Protein AF-A0A510JZE2-F1 (afdb_monomer_lite)

Structure (mmCIF, N/CA/C/O backbone):
data_AF-A0A510JZE2-F1
#
_entry.id   AF-A0A510JZE2-F1
#
loop_
_atom_site.group_PDB
_atom_site.id
_atom_site.type_symbol
_atom_site.label_atom_id
_atom_site.label_alt_id
_atom_site.label_comp_id
_atom_site.label_asym_id
_atom_site.label_entity_id
_atom_site.label_seq_id
_atom_site.pdbx_PDB_ins_code
_atom_site.Cartn_x
_atom_site.Cartn_y
_atom_site.Cartn_z
_atom_site.occupancy
_atom_site.B_iso_or_equiv
_atom_site.auth_seq_id
_atom_site.auth_comp_id
_atom_site.auth_asym_id
_atom_site.auth_atom_id
_atom_site.pdbx_PDB_model_num
ATOM 1 N N . MET A 1 1 ? 3.646 -2.421 21.605 1.00 71.62 1 MET A N 1
ATOM 2 C CA . MET A 1 1 ? 4.832 -3.162 22.121 1.00 71.62 1 MET A CA 1
ATOM 3 C C . MET A 1 1 ? 5.214 -4.159 21.046 1.00 71.62 1 MET A C 1
ATOM 5 O O . MET A 1 1 ? 4.353 -4.939 20.668 1.00 71.62 1 MET A O 1
ATOM 9 N N . LEU A 1 2 ? 6.447 -4.088 20.538 1.00 79.06 2 LEU A N 1
ATOM 10 C CA . LEU A 1 2 ? 6.936 -4.977 19.480 1.00 79.06 2 LEU A CA 1
ATOM 11 C C . LEU A 1 2 ? 7.503 -6.261 20.085 1.00 79.06 2 LEU A C 1
ATOM 13 O O . LEU A 1 2 ? 8.316 -6.185 21.012 1.00 79.06 2 LEU A O 1
ATOM 17 N N . GLU A 1 3 ? 7.129 -7.405 19.528 1.00 77.94 3 GLU A N 1
ATOM 18 C CA . GLU A 1 3 ? 7.710 -8.705 19.854 1.00 77.94 3 GLU A CA 1
ATOM 19 C C . GLU A 1 3 ? 8.366 -9.310 18.609 1.00 77.94 3 GLU A C 1
ATOM 21 O O . GLU A 1 3 ? 7.860 -9.196 17.496 1.00 77.94 3 GLU A O 1
ATOM 26 N N . LEU A 1 4 ? 9.546 -9.907 18.788 1.00 74.44 4 LEU A N 1
ATOM 27 C CA . LEU A 1 4 ? 10.232 -10.643 17.729 1.00 74.44 4 LEU A CA 1
ATOM 28 C C . LEU A 1 4 ? 9.858 -12.112 17.852 1.00 74.44 4 LEU A C 1
ATOM 30 O O . LEU A 1 4 ? 10.147 -12.736 18.875 1.00 74.44 4 LEU A O 1
ATOM 34 N N . MET A 1 5 ? 9.267 -12.649 16.794 1.00 73.94 5 MET A N 1
ATOM 35 C CA . MET A 1 5 ? 8.875 -14.046 16.705 1.00 73.94 5 MET A CA 1
ATOM 36 C C . MET A 1 5 ? 9.789 -14.778 15.721 1.00 73.94 5 MET A C 1
ATOM 38 O O . MET A 1 5 ? 10.156 -14.247 14.671 1.00 73.94 5 MET A O 1
ATOM 42 N N . GLU A 1 6 ? 10.172 -16.008 16.067 1.00 70.44 6 GLU A N 1
ATOM 43 C CA . GLU A 1 6 ? 10.987 -16.874 15.211 1.00 70.44 6 GLU A CA 1
ATOM 44 C C . GLU A 1 6 ? 10.348 -18.265 15.118 1.00 70.44 6 GLU A C 1
ATOM 46 O O . GLU A 1 6 ? 10.181 -18.952 16.130 1.00 70.44 6 GLU A O 1
ATOM 51 N N . TYR A 1 7 ? 10.029 -18.717 13.903 1.00 63.47 7 TYR A N 1
ATOM 52 C CA . TYR A 1 7 ? 9.539 -20.074 13.659 1.00 63.47 7 TYR A CA 1
ATOM 53 C C . TYR A 1 7 ? 10.202 -20.672 12.422 1.00 63.47 7 TYR A C 1
ATOM 55 O O . TYR A 1 7 ? 10.112 -20.123 11.335 1.00 63.47 7 TYR A O 1
ATOM 63 N N . LYS A 1 8 ? 10.863 -21.828 12.582 1.00 54.94 8 LYS A N 1
ATOM 64 C CA . LYS A 1 8 ? 11.466 -22.607 11.478 1.00 54.94 8 LYS A CA 1
ATOM 65 C C . LYS A 1 8 ? 12.244 -21.759 10.448 1.00 54.94 8 LYS A C 1
ATOM 67 O O . LYS A 1 8 ? 12.105 -21.983 9.255 1.00 54.94 8 LYS A O 1
ATOM 72 N N . GLU A 1 9 ? 13.096 -20.853 10.935 1.00 61.78 9 GLU A N 1
ATOM 73 C CA . GLU A 1 9 ? 13.957 -19.942 10.147 1.00 61.78 9 GLU A CA 1
ATOM 74 C C . GLU A 1 9 ? 13.274 -18.681 9.581 1.00 61.78 9 GLU A C 1
ATOM 76 O O . GLU A 1 9 ? 13.973 -17.798 9.082 1.00 61.78 9 GLU A O 1
ATOM 81 N N . GLU A 1 10 ? 11.959 -18.527 9.740 1.00 61.25 10 GLU A N 1
ATOM 82 C CA . GLU A 1 10 ? 11.227 -17.298 9.420 1.00 61.25 10 GLU A CA 1
ATOM 83 C C . GLU A 1 10 ? 11.196 -16.370 10.643 1.00 61.25 10 GLU A C 1
ATOM 85 O O . GLU A 1 10 ? 10.990 -16.816 11.779 1.00 61.25 10 GLU A O 1
ATOM 90 N N . LYS A 1 11 ? 11.463 -15.079 10.411 1.00 70.25 11 LYS A N 1
ATOM 91 C CA . LYS A 1 11 ? 11.443 -14.032 11.437 1.00 70.25 11 LYS A CA 1
ATOM 92 C C . LYS A 1 11 ? 10.412 -12.987 11.062 1.00 70.25 11 LYS A C 1
ATOM 94 O O . LYS A 1 11 ? 10.552 -12.363 10.011 1.00 70.25 11 LYS A O 1
ATOM 99 N N . TRP A 1 12 ? 9.464 -12.742 11.954 1.00 77.50 12 TRP A N 1
ATOM 100 C CA . TRP A 1 12 ? 8.521 -11.640 11.819 1.00 77.50 12 TRP A CA 1
ATOM 101 C C . TRP A 1 12 ? 8.481 -10.802 13.090 1.00 77.50 12 TRP A C 1
ATOM 103 O O . TRP A 1 12 ? 8.814 -11.253 14.192 1.00 77.50 12 TRP A O 1
ATOM 113 N N . ILE A 1 13 ? 8.109 -9.542 12.910 1.00 81.62 13 ILE A N 1
ATOM 114 C CA . ILE A 1 13 ? 7.852 -8.610 13.998 1.00 81.62 13 ILE A CA 1
ATOM 115 C C . ILE A 1 13 ? 6.346 -8.602 14.231 1.00 81.62 13 ILE A C 1
ATOM 117 O O . ILE A 1 13 ? 5.577 -8.344 13.312 1.00 81.62 13 ILE A O 1
ATOM 121 N N . GLU A 1 14 ? 5.916 -8.877 15.453 1.00 79.69 14 GLU A N 1
ATOM 122 C CA . GLU A 1 14 ? 4.508 -8.827 15.831 1.00 79.69 14 GLU A CA 1
ATOM 123 C C . GLU A 1 14 ? 4.225 -7.571 16.654 1.00 79.69 14 GLU A C 1
ATOM 125 O O . GLU A 1 14 ? 4.966 -7.223 17.584 1.00 79.69 14 GLU A O 1
ATOM 130 N N . ILE A 1 15 ? 3.144 -6.871 16.306 1.00 78.62 15 ILE A N 1
ATOM 131 C CA . ILE A 1 15 ? 2.682 -5.695 17.044 1.00 78.62 15 ILE A CA 1
ATOM 132 C C . ILE A 1 15 ? 1.596 -6.134 18.028 1.00 78.62 15 ILE A C 1
ATOM 134 O O . ILE A 1 15 ? 0.410 -6.118 17.733 1.00 78.62 15 ILE A O 1
ATOM 138 N N . VAL A 1 16 ? 2.021 -6.511 19.234 1.00 69.25 16 VAL A N 1
ATOM 139 C CA . VAL A 1 16 ? 1.160 -7.173 20.238 1.00 69.25 16 VAL A CA 1
ATOM 140 C C . VAL A 1 16 ? 0.283 -6.190 21.026 1.00 69.25 16 VAL A C 1
ATOM 142 O O . VAL A 1 16 ? -0.691 -6.570 21.670 1.00 69.25 16 VAL A O 1
ATOM 145 N N . LYS A 1 17 ? 0.631 -4.898 21.018 1.00 74.75 17 LYS A N 1
ATOM 146 C CA . LYS A 1 17 ? -0.155 -3.835 21.672 1.00 74.75 17 LYS A CA 1
ATOM 147 C C . LYS A 1 17 ? -0.318 -2.655 20.742 1.00 74.75 17 LYS A C 1
ATOM 149 O O . LYS A 1 17 ? 0.356 -1.639 20.921 1.00 74.75 17 LYS A O 1
ATOM 154 N N . ASP A 1 18 ? -1.167 -2.841 19.747 1.00 83.31 18 ASP A N 1
ATOM 155 C CA . ASP A 1 18 ? -1.543 -1.795 18.816 1.00 83.31 18 ASP A CA 1
ATOM 156 C C . ASP A 1 18 ? -2.670 -0.942 19.417 1.00 83.31 18 ASP A C 1
ATOM 158 O O . ASP A 1 18 ? -3.814 -1.376 19.555 1.00 83.31 18 ASP A O 1
ATOM 162 N N . LYS A 1 19 ? -2.342 0.303 19.770 1.00 88.44 19 LYS A N 1
ATOM 163 C CA . LYS A 1 19 ? -3.301 1.255 20.346 1.00 88.44 19 LYS A CA 1
ATOM 164 C C . LYS A 1 19 ? -4.431 1.630 19.393 1.00 88.44 19 LYS A C 1
ATOM 166 O O . LYS A 1 19 ? -5.503 2.000 19.862 1.00 88.44 19 LYS A O 1
ATOM 171 N N . LEU A 1 20 ? -4.203 1.579 18.080 1.00 90.94 20 LEU A N 1
ATOM 172 C CA . LEU A 1 20 ? -5.267 1.791 17.103 1.00 90.94 20 LEU A CA 1
ATOM 173 C C . LEU A 1 20 ? -6.274 0.646 17.182 1.00 90.94 20 LEU A C 1
ATOM 175 O O . LEU A 1 20 ? -7.474 0.888 17.240 1.00 90.94 20 LEU A O 1
ATOM 179 N N . ILE A 1 21 ? -5.790 -0.591 17.252 1.00 88.81 21 ILE A N 1
ATOM 180 C CA . ILE A 1 21 ? -6.641 -1.777 17.371 1.00 88.81 21 ILE A CA 1
ATOM 181 C C . ILE A 1 21 ? -7.348 -1.817 18.726 1.00 88.81 21 ILE A C 1
ATOM 183 O O . ILE A 1 21 ? -8.545 -2.092 18.774 1.00 88.81 21 ILE A O 1
ATOM 187 N N . GLU A 1 22 ? -6.669 -1.484 19.827 1.00 89.06 22 GLU A N 1
ATOM 188 C CA . GLU A 1 22 ? -7.310 -1.328 21.143 1.00 89.06 22 GLU A CA 1
ATOM 189 C C . GLU A 1 22 ? -8.433 -0.279 21.096 1.00 89.06 22 GLU A C 1
ATOM 191 O O . GLU A 1 22 ? -9.531 -0.515 21.607 1.00 89.06 22 GLU A O 1
ATOM 196 N N . PHE A 1 23 ? -8.186 0.858 20.438 1.00 90.81 23 PHE A N 1
ATOM 197 C CA . PHE A 1 23 ? -9.189 1.899 20.244 1.00 90.81 23 PHE A CA 1
ATOM 198 C C . PHE A 1 23 ? -10.391 1.382 19.438 1.00 90.81 23 PHE A C 1
ATOM 200 O O . PHE A 1 23 ? -11.520 1.479 19.923 1.00 90.81 23 PHE A O 1
ATOM 207 N N . LEU A 1 24 ? -10.160 0.777 18.267 1.00 89.69 24 LEU A N 1
ATOM 208 C CA . LEU A 1 24 ? -11.217 0.265 17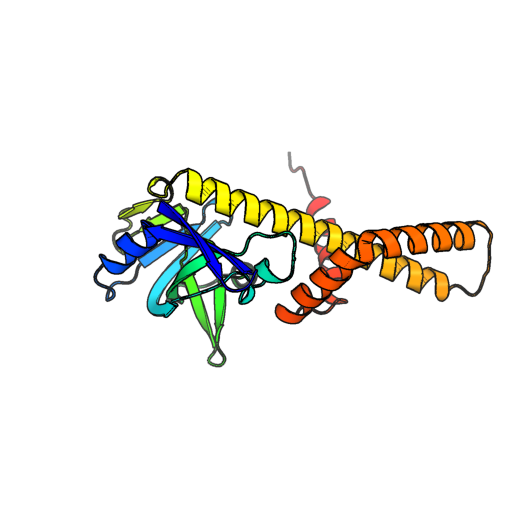.384 1.00 89.69 24 LEU A CA 1
ATOM 209 C C . LEU A 1 24 ? -12.047 -0.848 18.045 1.00 89.69 24 LEU A C 1
ATOM 211 O O . LEU A 1 24 ? -13.263 -0.883 17.876 1.00 89.69 24 LEU A O 1
ATOM 215 N N . ASN A 1 25 ? -11.421 -1.695 18.867 1.00 86.75 25 ASN A N 1
ATOM 216 C CA . ASN A 1 25 ? -12.110 -2.689 19.697 1.00 86.75 25 ASN A CA 1
ATOM 217 C C . ASN A 1 25 ? -13.012 -2.051 20.770 1.00 86.75 25 ASN A C 1
ATOM 219 O O . ASN A 1 25 ? -14.052 -2.599 21.137 1.00 86.75 25 ASN A O 1
ATOM 223 N N . SER A 1 26 ? -12.585 -0.918 21.335 1.00 83.06 26 SER A N 1
ATOM 224 C CA . SER A 1 26 ? -13.286 -0.242 22.434 1.00 83.06 26 SER A CA 1
ATOM 225 C C . SER A 1 26 ? -14.473 0.602 21.964 1.00 83.06 26 SER A C 1
ATOM 227 O O . SER A 1 26 ? -15.444 0.792 22.706 1.00 83.06 26 SER A O 1
ATOM 229 N N . THR A 1 27 ? -14.415 1.106 20.729 1.00 69.00 27 THR A N 1
ATOM 230 C CA . THR A 1 27 ? -15.535 1.794 20.100 1.00 69.00 27 THR A CA 1
ATOM 231 C C . THR A 1 27 ? -16.613 0.770 19.804 1.00 69.00 27 THR A C 1
ATOM 233 O O . THR A 1 27 ? -16.364 -0.197 19.093 1.00 69.00 27 THR A O 1
ATOM 236 N N . LYS A 1 28 ? -17.819 0.953 20.358 1.00 61.28 28 LYS A N 1
ATOM 237 C CA . LYS A 1 28 ? -18.970 0.123 19.985 1.00 61.28 28 LYS A CA 1
ATOM 238 C C . LYS A 1 28 ? -19.105 0.182 18.467 1.00 61.28 28 LYS A C 1
ATOM 240 O O . LYS A 1 28 ? -19.421 1.226 17.910 1.00 61.28 28 LYS A O 1
ATOM 245 N N . ILE A 1 29 ? -18.841 -0.955 17.846 1.00 60.25 29 ILE A N 1
ATOM 246 C CA . ILE A 1 29 ? -18.604 -1.186 16.420 1.00 60.25 29 ILE A CA 1
ATOM 247 C C . ILE A 1 29 ? -19.804 -0.781 15.515 1.00 60.25 29 ILE A C 1
ATOM 249 O O . ILE A 1 29 ? -19.724 -0.786 14.290 1.00 60.25 29 ILE A O 1
ATOM 253 N N . ASP A 1 30 ? -20.916 -0.347 16.110 1.00 61.34 30 ASP A N 1
ATOM 254 C CA . ASP A 1 30 ? -22.171 -0.012 15.436 1.00 61.34 30 ASP A CA 1
ATOM 255 C C . ASP A 1 30 ? -22.246 1.418 14.854 1.00 61.34 30 ASP A C 1
ATOM 257 O O . ASP A 1 30 ? -23.221 1.741 14.167 1.00 61.34 30 ASP A O 1
ATOM 261 N N . GLU A 1 31 ? -21.259 2.289 15.102 1.00 79.62 31 GLU A N 1
ATOM 262 C CA . GLU A 1 31 ? -21.268 3.680 14.620 1.00 79.62 31 GLU A CA 1
ATOM 263 C C . GLU A 1 31 ? -20.379 3.900 13.387 1.00 79.62 31 GLU A C 1
ATOM 265 O O . GLU A 1 31 ? -19.283 3.358 13.260 1.00 79.62 31 GLU A O 1
ATOM 270 N N . ASN A 1 32 ? -20.851 4.744 12.463 1.00 91.31 32 ASN A N 1
ATOM 271 C CA . ASN A 1 32 ? -20.039 5.189 11.335 1.00 91.31 32 ASN A CA 1
ATOM 272 C C . ASN A 1 32 ? -18.916 6.104 11.838 1.00 91.31 32 ASN A C 1
ATOM 274 O O . ASN A 1 32 ? -19.174 7.072 12.556 1.00 91.31 32 ASN A O 1
ATOM 278 N N . LEU A 1 33 ? -17.696 5.854 11.378 1.00 94.44 33 LEU A N 1
ATOM 279 C CA . LEU A 1 33 ? -16.522 6.655 11.704 1.00 94.44 33 LEU A CA 1
ATOM 280 C C . LEU A 1 33 ? -16.031 7.412 10.481 1.00 94.44 33 LEU A C 1
ATOM 282 O O . LEU A 1 33 ? -16.185 6.966 9.343 1.00 94.44 33 LEU A O 1
ATOM 286 N N . LYS A 1 34 ? -15.425 8.570 10.724 1.00 95.62 34 LYS A N 1
ATOM 287 C CA . LYS A 1 34 ? -14.755 9.362 9.699 1.00 95.62 34 LYS A CA 1
ATOM 288 C C . LYS A 1 34 ? -13.243 9.218 9.850 1.00 95.62 34 LYS A C 1
ATOM 290 O O . LYS A 1 34 ? -12.689 9.587 10.881 1.00 95.62 34 LYS A O 1
ATOM 295 N N . PHE A 1 35 ? -12.590 8.734 8.803 1.00 96.31 35 PHE A N 1
ATOM 296 C CA . PHE A 1 35 ? -11.151 8.505 8.711 1.00 96.31 35 PHE A CA 1
ATOM 297 C C . PHE A 1 35 ? -10.504 9.564 7.819 1.00 96.31 35 PHE A C 1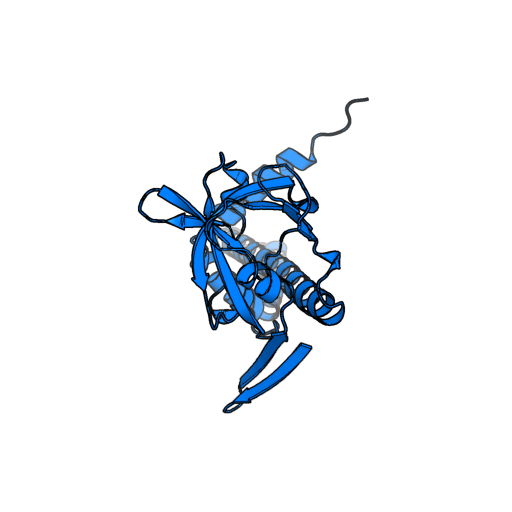
ATOM 299 O O . PHE A 1 35 ? -10.992 9.820 6.714 1.00 96.31 35 PHE A O 1
ATOM 306 N N . ILE A 1 36 ? -9.418 10.182 8.287 1.00 97.06 36 ILE A N 1
ATOM 307 C CA . ILE A 1 36 ? -8.763 11.298 7.594 1.00 97.06 36 ILE A CA 1
ATOM 308 C C . ILE A 1 36 ? -7.280 10.994 7.383 1.00 97.06 36 ILE A C 1
ATOM 310 O O . ILE A 1 36 ? -6.547 10.843 8.354 1.00 97.06 36 ILE A O 1
ATOM 314 N N . TRP A 1 37 ? -6.823 11.017 6.128 1.00 96.81 37 TRP A N 1
ATOM 315 C CA . TRP A 1 37 ? -5.402 11.054 5.761 1.00 96.81 37 TRP A CA 1
ATOM 316 C C . TRP A 1 37 ? -5.083 12.413 5.144 1.00 96.81 37 TRP A C 1
ATOM 318 O O . TRP A 1 37 ? -5.443 12.703 3.998 1.00 96.81 37 TRP A O 1
ATOM 328 N N . LYS A 1 38 ? -4.394 13.258 5.906 1.00 95.00 38 LYS A N 1
ATOM 329 C CA . LYS A 1 38 ? -4.090 14.651 5.576 1.00 95.00 38 LYS A CA 1
ATOM 330 C C . LYS A 1 38 ? -3.134 14.751 4.397 1.00 95.00 38 LYS A C 1
ATOM 332 O O . LYS A 1 38 ? -3.425 15.485 3.457 1.00 95.00 38 LYS A O 1
ATOM 337 N N . GLU A 1 39 ? -2.041 13.983 4.402 1.00 91.56 39 GLU A N 1
ATOM 338 C CA . GLU A 1 39 ? -1.048 14.004 3.312 1.00 91.56 39 GLU A CA 1
ATOM 339 C C . GLU A 1 39 ? -1.669 13.576 1.972 1.00 91.56 39 GLU A C 1
ATOM 341 O O . GLU A 1 39 ? -1.370 14.147 0.924 1.00 91.56 39 GLU A O 1
ATOM 346 N N . LYS A 1 40 ? -2.593 12.607 2.010 1.00 90.69 40 LYS A N 1
ATOM 347 C CA 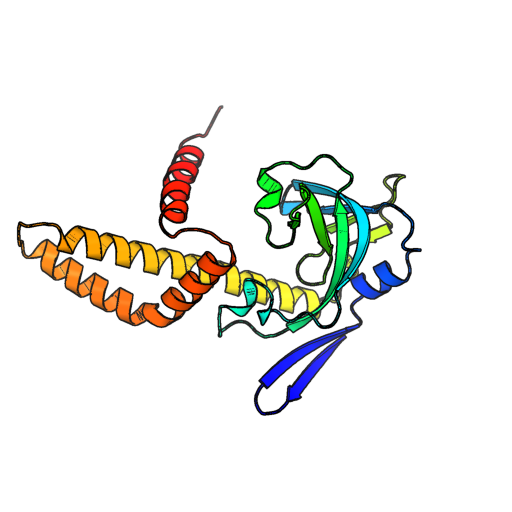. LYS A 1 40 ? -3.270 12.063 0.822 1.00 90.69 40 LYS A CA 1
ATOM 348 C C . LYS A 1 40 ? -4.536 12.833 0.429 1.00 90.69 40 LYS A C 1
ATOM 350 O O . LYS A 1 40 ? -5.107 12.561 -0.627 1.00 90.69 40 LYS A O 1
ATOM 355 N N . ASN A 1 41 ? -4.989 13.785 1.252 1.00 94.31 41 ASN A N 1
ATOM 356 C CA . ASN A 1 41 ? -6.271 14.479 1.094 1.00 94.31 41 ASN A CA 1
ATOM 357 C C . ASN A 1 41 ? -7.453 13.496 0.907 1.00 94.31 41 ASN A C 1
ATOM 359 O O . ASN A 1 41 ? -8.266 13.623 -0.024 1.00 94.31 41 ASN A O 1
ATOM 363 N N . ILE A 1 42 ? -7.496 12.477 1.772 1.00 95.75 42 ILE A N 1
ATOM 364 C CA . ILE A 1 42 ? -8.543 11.448 1.824 1.00 95.75 42 ILE A CA 1
ATOM 365 C C . ILE A 1 42 ? -9.370 11.667 3.086 1.00 95.75 42 ILE A C 1
ATOM 367 O O . ILE A 1 42 ? -8.823 11.760 4.182 1.00 95.75 42 ILE A O 1
ATOM 371 N N . GLU A 1 43 ? -10.688 11.713 2.917 1.00 95.81 43 GLU A N 1
ATOM 372 C CA . GLU A 1 43 ? -11.663 11.702 4.006 1.00 95.81 43 GLU A CA 1
ATOM 373 C C . GLU A 1 43 ? -12.746 10.683 3.651 1.00 95.81 43 GLU A C 1
ATOM 375 O O . GLU A 1 43 ? -13.418 10.819 2.625 1.00 95.81 43 GLU A O 1
ATOM 380 N N . ILE A 1 44 ? -12.883 9.650 4.476 1.00 95.62 44 ILE A N 1
ATOM 381 C CA . ILE A 1 44 ? -13.791 8.525 4.246 1.00 95.62 44 ILE A CA 1
ATOM 382 C C . ILE A 1 44 ? -14.697 8.369 5.455 1.00 95.62 44 ILE A C 1
ATOM 384 O O . ILE A 1 44 ? -14.219 8.323 6.582 1.00 95.62 44 ILE A O 1
ATOM 388 N N . ILE A 1 45 ? -16.001 8.246 5.216 1.00 95.56 45 ILE A N 1
ATOM 389 C CA . ILE A 1 45 ? -16.940 7.769 6.229 1.00 95.56 45 ILE A CA 1
ATOM 390 C C . ILE A 1 45 ? -17.128 6.278 5.989 1.00 95.56 45 ILE A C 1
ATOM 392 O O . ILE A 1 45 ? -17.602 5.879 4.922 1.00 95.56 45 ILE A O 1
ATOM 396 N N . GLY A 1 46 ? -16.738 5.476 6.971 1.00 94.75 46 GLY A N 1
ATOM 397 C CA . GLY A 1 46 ? -16.840 4.028 6.937 1.00 94.75 46 GLY A CA 1
ATOM 398 C C . GLY A 1 46 ? -17.809 3.515 7.992 1.00 94.75 46 GLY A C 1
ATOM 399 O O . GLY A 1 46 ? -17.869 4.040 9.104 1.00 94.75 46 GLY A O 1
ATOM 400 N N . LYS A 1 47 ? -18.557 2.475 7.641 1.00 93.75 47 LYS A N 1
ATOM 401 C CA . LYS A 1 47 ? -19.309 1.645 8.578 1.00 93.75 47 LYS A CA 1
ATOM 402 C C . LYS A 1 47 ? -18.519 0.365 8.804 1.00 93.75 47 LYS A C 1
ATOM 404 O O . LYS A 1 47 ? -18.067 -0.214 7.821 1.00 93.75 47 LYS A O 1
ATOM 409 N N . TYR A 1 48 ? -18.360 -0.074 10.050 1.00 92.69 48 TYR A N 1
ATOM 410 C CA . TYR A 1 48 ? -17.666 -1.334 10.305 1.00 92.69 48 TYR A CA 1
ATOM 411 C C . TYR A 1 48 ? -18.273 -2.473 9.483 1.00 92.69 48 TYR A C 1
ATOM 413 O O . TYR A 1 48 ? -19.500 -2.584 9.359 1.00 92.69 48 TYR A O 1
ATOM 421 N N . PHE A 1 49 ? -17.390 -3.292 8.926 1.00 90.69 49 PHE A N 1
ATOM 422 C CA . PHE A 1 49 ? -17.747 -4.452 8.137 1.00 90.69 49 PHE A CA 1
ATOM 423 C C . PHE A 1 49 ? -17.240 -5.738 8.783 1.00 90.69 49 PHE A C 1
ATOM 425 O O . PHE A 1 49 ? -18.062 -6.582 9.139 1.00 90.69 49 PHE A O 1
ATOM 432 N N . ASP A 1 50 ? -15.924 -5.868 8.943 1.00 88.69 50 ASP A N 1
ATOM 433 C CA . ASP A 1 50 ? -15.297 -7.081 9.465 1.00 88.69 50 ASP A CA 1
ATOM 434 C C . ASP A 1 50 ? -13.948 -6.771 10.126 1.00 88.69 50 ASP A C 1
ATOM 436 O O . ASP A 1 50 ? -13.374 -5.691 9.949 1.00 88.69 50 ASP A O 1
ATOM 440 N N . GLN A 1 51 ? -13.441 -7.720 10.904 1.00 86.00 51 GLN A N 1
ATOM 441 C CA . GLN A 1 51 ? -12.084 -7.698 11.431 1.00 86.00 51 GLN A CA 1
ATOM 442 C C . GLN A 1 51 ? -11.203 -8.625 10.590 1.00 86.00 51 GLN A C 1
ATOM 444 O O . GLN A 1 51 ? -11.545 -9.781 10.358 1.00 86.00 51 GLN A O 1
ATOM 449 N N . SER A 1 52 ? -10.044 -8.123 10.171 1.00 80.44 52 SER A N 1
ATOM 450 C CA . SER A 1 52 ? -8.997 -8.931 9.556 1.00 80.44 52 SER A CA 1
ATOM 451 C C . SER A 1 52 ? -7.922 -9.223 10.600 1.00 80.44 52 SER A C 1
ATOM 453 O O . SER A 1 52 ? -7.228 -8.308 11.043 1.00 80.44 52 SER A O 1
ATOM 455 N N . GLU A 1 53 ? -7.773 -10.481 10.998 1.00 77.19 53 GLU A N 1
ATOM 456 C CA . GLU A 1 53 ? -6.769 -10.923 11.975 1.00 77.19 53 GLU A CA 1
ATOM 457 C C . GLU A 1 53 ? -5.621 -11.670 11.294 1.00 77.19 53 GLU A C 1
ATOM 459 O O . GLU A 1 53 ? -5.819 -12.298 10.255 1.00 77.19 53 GLU A O 1
ATOM 464 N N . SER A 1 54 ? -4.443 -11.678 11.928 1.00 64.88 54 SER A N 1
ATOM 465 C CA . SER A 1 54 ? -3.275 -12.447 11.456 1.00 64.88 54 SER A CA 1
ATOM 466 C C . SER A 1 54 ? -2.819 -12.069 10.042 1.00 64.88 54 SER A C 1
ATOM 468 O O . SER A 1 54 ? -2.418 -12.930 9.262 1.00 64.88 54 SER A O 1
ATOM 470 N N . ASN A 1 55 ? -2.876 -10.780 9.712 1.00 73.56 55 ASN A N 1
ATOM 471 C CA . ASN A 1 55 ? -2.387 -10.290 8.431 1.00 73.56 55 ASN A CA 1
ATOM 472 C C . ASN A 1 55 ? -0.864 -10.272 8.442 1.00 73.56 55 ASN A C 1
ATOM 474 O O . ASN A 1 55 ? -0.242 -9.819 9.408 1.00 73.56 55 ASN A O 1
ATOM 478 N N . TYR A 1 56 ? -0.269 -10.674 7.326 1.00 63.78 56 TYR A N 1
ATOM 479 C CA . TYR A 1 56 ? 1.167 -10.562 7.103 1.00 63.78 56 TYR A CA 1
ATOM 480 C C . TYR A 1 56 ? 1.425 -9.666 5.910 1.00 63.78 56 TYR A C 1
ATOM 482 O O . TYR A 1 56 ? 0.700 -9.712 4.922 1.00 63.78 56 TYR A O 1
ATOM 490 N N . SER A 1 57 ? 2.509 -8.894 5.939 1.00 66.06 57 SER A N 1
ATOM 491 C CA . SER A 1 57 ? 2.904 -8.074 4.787 1.00 66.06 57 SER A CA 1
ATOM 492 C C . SER A 1 57 ? 3.020 -8.871 3.479 1.00 66.06 57 SER A C 1
ATOM 494 O O . SER A 1 57 ? 2.839 -8.297 2.412 1.00 66.06 57 SER A O 1
ATOM 496 N N . THR A 1 58 ? 3.286 -10.182 3.542 1.00 62.94 58 THR A N 1
ATOM 497 C CA . THR A 1 58 ? 3.291 -11.132 2.408 1.00 62.94 58 THR A CA 1
ATOM 498 C C . THR A 1 58 ? 1.941 -11.300 1.711 1.00 62.94 58 THR A C 1
ATOM 500 O O . THR A 1 58 ? 1.908 -11.670 0.536 1.00 62.94 58 THR A O 1
ATOM 503 N N . GLU A 1 59 ? 0.844 -10.966 2.382 1.00 63.69 59 GLU A N 1
ATOM 504 C CA . GLU A 1 59 ? -0.517 -10.971 1.837 1.00 63.69 59 GLU A CA 1
ATOM 505 C C . GLU A 1 59 ? -0.879 -9.644 1.151 1.00 63.69 59 GLU A C 1
ATOM 507 O O . GLU A 1 59 ? -1.879 -9.555 0.437 1.00 63.69 59 GLU A O 1
ATOM 512 N N . PHE A 1 60 ? -0.025 -8.632 1.306 1.00 69.50 60 PHE A N 1
ATOM 513 C CA . PHE A 1 60 ? -0.182 -7.299 0.744 1.00 69.50 60 PHE A CA 1
ATOM 514 C C . PHE A 1 60 ? 0.947 -6.990 -0.257 1.00 69.50 60 PHE A C 1
ATOM 516 O O . PHE A 1 60 ? 1.946 -7.716 -0.341 1.00 69.50 60 PHE A O 1
ATOM 523 N N . PRO A 1 61 ? 0.823 -5.925 -1.072 1.00 64.31 61 PRO A N 1
ATOM 524 C CA . PRO A 1 61 ? 1.858 -5.552 -2.037 1.00 64.31 61 PRO A CA 1
ATOM 525 C C . PRO A 1 61 ? 3.264 -5.373 -1.420 1.00 64.31 61 PRO A C 1
ATOM 527 O O . PRO A 1 61 ? 4.284 -5.497 -2.101 1.00 64.31 61 PRO A O 1
ATOM 530 N N . GLU A 1 62 ? 3.333 -5.096 -0.127 1.00 66.94 62 GLU A N 1
ATOM 531 C CA . GLU A 1 62 ? 4.532 -4.872 0.664 1.00 66.94 62 GLU A CA 1
ATOM 532 C C . GLU A 1 62 ? 5.436 -6.107 0.767 1.00 66.94 62 GLU A C 1
ATOM 534 O O . GLU A 1 62 ? 6.656 -5.963 0.772 1.00 66.94 62 GLU A O 1
ATOM 539 N N . GLY A 1 63 ? 4.890 -7.322 0.769 1.00 71.94 63 GLY A N 1
ATOM 540 C CA . GLY A 1 63 ? 5.680 -8.541 0.952 1.00 71.94 63 GLY A CA 1
ATOM 541 C C . GLY A 1 63 ? 6.255 -9.149 -0.326 1.00 71.94 63 GLY A C 1
ATOM 542 O O . GLY A 1 63 ? 6.887 -10.203 -0.279 1.00 71.94 63 GLY A O 1
ATOM 543 N N . PHE A 1 64 ? 6.106 -8.490 -1.482 1.00 80.81 64 PHE A N 1
ATOM 544 C CA . PHE A 1 64 ? 6.786 -8.924 -2.710 1.00 80.81 64 PHE A CA 1
ATOM 545 C C . PHE A 1 64 ? 8.286 -8.631 -2.723 1.00 80.81 64 PHE A C 1
ATOM 547 O O . PHE A 1 64 ? 8.996 -9.197 -3.560 1.00 80.81 64 PHE A O 1
ATOM 554 N N . PHE A 1 65 ? 8.771 -7.752 -1.843 1.00 86.38 65 PHE A N 1
ATOM 555 C CA . PHE A 1 65 ? 10.183 -7.402 -1.781 1.00 86.38 65 PHE A CA 1
ATOM 556 C C . PHE A 1 65 ? 10.860 -8.056 -0.576 1.00 86.38 65 PHE A C 1
ATOM 558 O O . PHE A 1 65 ? 10.585 -7.714 0.569 1.00 86.38 65 PHE A O 1
ATOM 565 N N . GLU A 1 66 ? 11.819 -8.944 -0.838 1.00 86.19 66 GLU A N 1
ATOM 566 C CA . GLU A 1 66 ? 12.482 -9.755 0.197 1.00 86.19 66 GLU A CA 1
ATOM 567 C C . GLU A 1 66 ? 13.335 -8.936 1.188 1.00 86.19 66 GLU A C 1
ATOM 569 O O . GLU A 1 66 ? 13.813 -9.465 2.186 1.00 86.19 66 GLU A O 1
ATOM 574 N N . ASN A 1 67 ? 13.605 -7.658 0.905 1.00 86.38 67 ASN A N 1
ATOM 575 C CA . ASN A 1 67 ? 14.356 -6.757 1.790 1.00 86.38 67 ASN A CA 1
ATOM 576 C C . ASN A 1 67 ? 13.469 -5.983 2.783 1.00 86.38 67 ASN A C 1
ATOM 578 O O . ASN A 1 67 ? 13.978 -5.118 3.510 1.00 86.38 67 ASN A O 1
ATOM 582 N N . ILE A 1 68 ? 12.164 -6.244 2.781 1.00 86.62 68 ILE A N 1
ATOM 583 C CA . ILE A 1 68 ? 11.201 -5.680 3.722 1.00 86.62 68 ILE A CA 1
ATOM 584 C C . ILE A 1 68 ? 11.017 -6.661 4.877 1.00 86.62 68 ILE A C 1
ATOM 586 O O . ILE A 1 68 ? 10.980 -7.869 4.677 1.00 86.62 68 ILE A O 1
ATOM 590 N N . GLU A 1 69 ? 10.968 -6.124 6.094 1.00 81.62 69 GLU A N 1
ATOM 591 C CA . GLU A 1 69 ? 10.694 -6.917 7.291 1.00 81.62 69 GLU A CA 1
ATOM 592 C C . GLU A 1 69 ? 9.243 -7.389 7.268 1.00 81.62 69 GLU A C 1
ATOM 594 O O . GLU A 1 69 ? 8.344 -6.597 6.986 1.00 81.62 69 GLU A O 1
ATOM 599 N N . GLU A 1 70 ? 9.029 -8.667 7.572 1.00 82.75 70 GLU A N 1
ATOM 600 C CA . GLU A 1 70 ? 7.685 -9.205 7.720 1.00 82.75 70 GLU A CA 1
ATOM 601 C C . GLU A 1 70 ? 7.099 -8.753 9.053 1.00 82.75 70 GLU A C 1
ATOM 603 O O . GLU A 1 70 ? 7.697 -8.968 10.113 1.00 82.75 70 GLU A O 1
ATOM 608 N N . ILE A 1 71 ? 5.946 -8.092 8.989 1.00 80.25 71 ILE A N 1
ATOM 609 C CA . ILE A 1 71 ? 5.245 -7.600 10.171 1.00 80.25 71 ILE A CA 1
ATOM 610 C C . ILE A 1 71 ? 3.862 -8.233 10.195 1.00 80.25 71 ILE A C 1
ATOM 612 O O . ILE A 1 71 ? 3.105 -8.118 9.228 1.00 80.25 71 ILE A O 1
ATOM 616 N N . GLY A 1 72 ? 3.563 -8.899 11.307 1.00 82.38 72 GLY A N 1
ATOM 617 C CA . GLY A 1 72 ? 2.229 -9.383 11.627 1.00 82.38 72 GLY A CA 1
ATOM 618 C C . GLY A 1 72 ? 1.395 -8.253 12.223 1.00 82.38 72 GLY A C 1
ATOM 619 O O . GLY A 1 72 ? 1.862 -7.551 13.128 1.00 82.38 72 GLY A O 1
ATOM 620 N N . PHE A 1 73 ? 0.180 -8.065 11.712 1.00 82.88 73 PHE A N 1
ATOM 621 C CA . PHE A 1 73 ? -0.738 -7.038 12.192 1.00 82.88 73 PHE A CA 1
ATOM 622 C C . PHE A 1 73 ? -2.203 -7.469 12.103 1.00 82.88 73 PHE A C 1
ATOM 624 O O . PHE A 1 73 ? -2.589 -8.311 11.293 1.00 82.88 73 PHE A O 1
ATOM 631 N N . ASP A 1 74 ? -3.034 -6.812 12.900 1.00 86.31 74 ASP A N 1
ATOM 632 C CA . ASP A 1 74 ? -4.483 -6.880 12.768 1.00 86.31 74 ASP A CA 1
ATOM 633 C C . ASP A 1 74 ? -5.003 -5.617 12.080 1.00 86.31 74 ASP A C 1
ATOM 635 O O . ASP A 1 74 ? -4.362 -4.559 12.067 1.00 86.31 74 ASP A O 1
ATOM 639 N N . GLY A 1 75 ? -6.182 -5.724 11.484 1.00 89.00 75 GLY A N 1
ATOM 640 C CA . GLY A 1 75 ? -6.838 -4.624 10.805 1.00 89.00 75 GLY A CA 1
ATOM 641 C C . GLY A 1 75 ? -8.352 -4.723 10.881 1.00 89.00 75 GLY A C 1
ATOM 642 O O . GLY A 1 75 ? -8.927 -5.762 11.186 1.00 89.00 75 GLY A O 1
ATOM 643 N N . TYR A 1 76 ? -9.007 -3.605 10.609 1.00 91.06 76 TYR A N 1
ATOM 644 C CA . TYR A 1 76 ? -10.457 -3.497 10.578 1.00 91.06 76 TYR A CA 1
ATOM 645 C C . TYR A 1 76 ? -10.897 -3.026 9.206 1.00 91.06 76 TYR A C 1
ATOM 647 O O . TYR A 1 76 ? -10.427 -1.998 8.713 1.00 91.06 76 TYR A O 1
ATOM 655 N N . GLU A 1 77 ? -11.827 -3.754 8.611 1.00 91.94 77 GLU A N 1
ATOM 656 C CA . GLU A 1 77 ? -12.449 -3.373 7.359 1.00 91.94 77 GLU A CA 1
ATOM 657 C C . GLU A 1 77 ? -13.701 -2.543 7.624 1.00 91.94 77 GLU A C 1
ATOM 659 O O . GLU A 1 77 ? -14.577 -2.905 8.414 1.00 91.94 77 GLU A O 1
ATOM 664 N N . TYR A 1 78 ? -13.799 -1.419 6.923 1.00 93.94 78 TYR A N 1
ATOM 665 C CA . TYR A 1 78 ? -14.976 -0.565 6.934 1.00 93.94 78 TYR A CA 1
ATOM 666 C C . TYR A 1 78 ? -15.558 -0.465 5.525 1.00 93.94 78 TYR A C 1
ATOM 668 O O . TYR A 1 78 ? -14.858 -0.094 4.583 1.00 93.94 78 TYR A O 1
ATOM 676 N N . GLU A 1 79 ? -16.857 -0.732 5.380 1.00 95.25 79 GLU A N 1
ATOM 677 C CA . GLU A 1 79 ? -17.611 -0.424 4.163 1.00 95.25 79 GLU A CA 1
ATOM 678 C C . GLU A 1 79 ? -17.724 1.100 4.029 1.00 95.25 79 GLU A C 1
ATOM 680 O O . GLU A 1 79 ? -18.247 1.789 4.910 1.00 95.25 79 GLU A O 1
ATOM 685 N N . VAL A 1 80 ? -17.231 1.648 2.922 1.00 96.12 80 VAL A N 1
ATOM 686 C CA . VAL A 1 80 ? -17.262 3.084 2.641 1.00 96.12 80 VAL A CA 1
ATOM 687 C C . VAL A 1 80 ? -18.689 3.506 2.298 1.00 96.12 80 VAL A C 1
ATOM 689 O O . VAL A 1 80 ? -19.250 3.100 1.282 1.00 96.12 80 VAL A O 1
ATOM 692 N N . VAL A 1 81 ? -19.263 4.379 3.127 1.00 94.75 81 VAL A N 1
ATOM 693 C CA . VAL A 1 81 ? -20.628 4.915 2.960 1.00 94.75 81 VAL A CA 1
ATOM 694 C C . VAL A 1 81 ? -20.649 6.372 2.481 1.00 94.75 81 VAL A C 1
ATOM 696 O O . VAL A 1 81 ? -21.703 6.905 2.131 1.00 94.75 81 VAL A O 1
ATOM 699 N N . SER A 1 82 ? -19.492 7.039 2.437 1.00 92.38 82 SER A N 1
ATOM 700 C CA . SER A 1 82 ? -19.320 8.356 1.809 1.00 92.38 82 SER A CA 1
ATOM 701 C C . SER A 1 82 ? -19.091 8.267 0.297 1.00 92.38 82 SER A C 1
ATOM 703 O O . SER A 1 82 ? -18.715 7.230 -0.241 1.00 92.38 82 SER A O 1
ATOM 705 N N . LYS A 1 83 ? -19.219 9.400 -0.407 1.00 91.12 83 LYS A N 1
ATOM 706 C CA . LYS A 1 83 ? -18.759 9.500 -1.801 1.00 91.12 83 LYS A CA 1
ATOM 707 C C . LYS A 1 83 ? -17.248 9.278 -1.882 1.00 91.12 83 LYS A C 1
ATOM 709 O O . LYS A 1 83 ? -16.502 9.922 -1.148 1.00 91.12 83 LYS A O 1
ATOM 714 N N . ILE A 1 84 ? -16.809 8.452 -2.829 1.00 91.25 84 ILE A N 1
ATOM 715 C CA . ILE A 1 84 ? -15.391 8.232 -3.122 1.00 91.25 84 ILE A CA 1
ATOM 716 C C . ILE A 1 84 ? -14.931 9.044 -4.337 1.00 91.25 84 ILE A C 1
ATOM 718 O O . ILE A 1 84 ? -15.690 9.279 -5.280 1.00 91.25 84 ILE A O 1
ATOM 722 N N . LYS A 1 85 ? -13.667 9.476 -4.330 1.00 90.75 85 LYS A N 1
ATOM 723 C CA . LYS A 1 85 ? -12.982 9.978 -5.526 1.00 90.75 85 LYS A CA 1
ATOM 724 C C . LYS A 1 85 ? -12.240 8.819 -6.191 1.00 90.75 85 LYS A C 1
ATOM 726 O O . LYS A 1 85 ? -11.491 8.123 -5.518 1.00 90.75 85 LYS A O 1
ATOM 731 N N . ASN A 1 86 ? -12.329 8.686 -7.516 1.00 86.00 86 ASN A N 1
ATOM 732 C CA . ASN A 1 86 ? -11.627 7.626 -8.268 1.00 86.00 86 ASN A CA 1
ATOM 733 C C . ASN A 1 86 ? -10.110 7.591 -8.019 1.00 86.00 86 ASN A C 1
ATOM 735 O O . ASN A 1 86 ? -9.484 6.550 -8.171 1.00 86.00 86 ASN A O 1
ATOM 739 N N . ILE A 1 87 ? -9.503 8.727 -7.660 1.00 86.56 87 ILE A N 1
ATOM 740 C CA . ILE A 1 87 ? -8.074 8.784 -7.333 1.00 86.56 87 ILE A CA 1
ATOM 741 C C . ILE A 1 87 ? -7.733 8.025 -6.041 1.00 86.56 87 ILE A C 1
ATOM 743 O O . ILE A 1 87 ? -6.619 7.532 -5.928 1.00 86.56 87 ILE A O 1
ATOM 747 N N . TRP A 1 88 ? -8.680 7.893 -5.106 1.00 90.06 88 TRP A N 1
ATOM 748 C CA . TRP A 1 88 ? -8.493 7.179 -3.840 1.00 90.06 88 TRP A CA 1
ATOM 749 C C . TRP A 1 88 ? -8.448 5.660 -4.030 1.00 90.06 88 TRP A C 1
ATOM 751 O O . TRP A 1 88 ? -7.722 4.993 -3.310 1.00 90.06 88 TRP A O 1
ATOM 761 N N . LEU A 1 89 ? -9.107 5.119 -5.061 1.00 86.75 89 LEU A N 1
ATOM 762 C CA . LEU A 1 89 ? -9.052 3.689 -5.417 1.00 86.75 89 LEU A CA 1
ATOM 763 C C . LEU A 1 89 ? -7.662 3.219 -5.891 1.00 86.75 89 LEU A C 1
ATOM 765 O O . LEU A 1 89 ? -7.487 2.063 -6.257 1.00 86.75 89 LEU A O 1
ATOM 769 N N . LYS A 1 90 ? -6.675 4.120 -5.951 1.00 82.75 90 LYS A N 1
ATOM 770 C CA . LYS A 1 90 ? -5.276 3.769 -6.227 1.00 82.75 90 LYS A CA 1
ATOM 771 C C . LYS A 1 90 ? -4.489 3.403 -4.973 1.00 82.75 90 LYS A C 1
ATOM 773 O O . LYS A 1 90 ? -3.351 2.958 -5.097 1.00 82.75 90 LYS A O 1
ATOM 778 N N . GLU A 1 91 ? -5.044 3.666 -3.798 1.00 84.62 91 GLU A N 1
ATOM 779 C CA . GLU A 1 91 ? -4.424 3.321 -2.527 1.00 84.62 91 GLU A CA 1
ATOM 780 C C . GLU A 1 91 ? -4.625 1.831 -2.238 1.00 84.62 91 GLU A C 1
ATOM 782 O O . GLU A 1 91 ? -5.733 1.327 -2.381 1.00 84.62 91 GLU A O 1
ATOM 787 N N . SER A 1 92 ? -3.571 1.128 -1.814 1.00 81.56 92 SER A N 1
ATOM 788 C CA . SER A 1 92 ? -3.604 -0.329 -1.582 1.00 81.56 92 SER A CA 1
ATOM 789 C C . SER A 1 92 ? -4.586 -0.759 -0.490 1.00 81.56 92 SER A C 1
ATOM 791 O O . SER A 1 92 ? -5.064 -1.888 -0.506 1.00 81.56 92 SER A O 1
ATOM 793 N N . PHE A 1 93 ? -4.904 0.146 0.433 1.00 87.62 93 PHE A N 1
ATOM 794 C CA . PHE A 1 93 ? -5.806 -0.085 1.559 1.00 87.62 93 PHE A CA 1
ATOM 795 C C . PHE A 1 93 ? -7.265 0.271 1.264 1.00 87.62 93 PHE A C 1
ATOM 797 O O . PHE A 1 93 ? -8.104 0.190 2.157 1.00 87.62 93 PHE A O 1
ATOM 804 N N . ILE A 1 94 ? -7.574 0.682 0.030 1.00 91.06 94 ILE A N 1
ATOM 805 C CA . ILE A 1 94 ? -8.933 0.952 -0.434 1.00 91.06 94 ILE A CA 1
ATOM 806 C C . ILE A 1 94 ? -9.218 0.019 -1.605 1.00 91.06 94 ILE A C 1
ATOM 808 O O . ILE A 1 94 ? -8.524 0.057 -2.618 1.00 91.06 94 ILE A O 1
ATOM 812 N N . TRP A 1 95 ? -10.264 -0.792 -1.496 1.00 88.62 95 TRP A N 1
ATOM 813 C CA . TRP A 1 95 ? -10.575 -1.796 -2.508 1.00 88.62 95 TRP A CA 1
ATOM 814 C C . TRP A 1 95 ? -12.070 -1.865 -2.807 1.00 88.62 95 TRP A C 1
ATOM 816 O O . TRP A 1 95 ? -12.905 -1.478 -1.995 1.00 88.62 95 TRP A O 1
ATOM 826 N N . GLU A 1 96 ? -12.409 -2.327 -4.008 1.00 90.50 96 GLU A N 1
ATOM 827 C CA . GLU A 1 96 ? -13.789 -2.505 -4.460 1.00 90.50 96 GLU A CA 1
ATOM 828 C C . GLU A 1 96 ? -14.072 -3.997 -4.636 1.00 90.50 96 GLU A C 1
ATOM 830 O O . GLU A 1 96 ? -13.304 -4.721 -5.277 1.00 90.50 96 GLU A O 1
ATOM 835 N N . ASN A 1 97 ? -15.164 -4.477 -4.046 1.00 89.69 97 ASN A N 1
ATOM 836 C CA . ASN A 1 97 ? -15.583 -5.862 -4.187 1.00 89.69 97 ASN A CA 1
ATOM 837 C C . ASN A 1 97 ? -16.321 -6.094 -5.520 1.00 89.69 97 ASN A C 1
ATOM 839 O O . ASN A 1 97 ? -16.590 -5.179 -6.295 1.00 89.69 97 ASN A O 1
ATOM 843 N N . ARG A 1 98 ? -16.706 -7.346 -5.790 1.00 89.44 98 ARG A N 1
ATOM 844 C CA . ARG A 1 98 ? -17.404 -7.713 -7.038 1.00 89.44 98 ARG A CA 1
ATOM 845 C C . ARG A 1 98 ? -18.792 -7.081 -7.195 1.00 89.44 98 ARG A C 1
ATOM 847 O O . ARG A 1 98 ? -19.281 -7.005 -8.318 1.00 89.44 98 ARG A O 1
ATOM 854 N N . ASP A 1 99 ? -19.403 -6.644 -6.098 1.00 92.31 99 ASP A N 1
ATOM 855 C CA . ASP A 1 99 ? -20.717 -5.997 -6.075 1.00 92.31 99 ASP A CA 1
ATOM 856 C C . ASP A 1 99 ? -20.619 -4.466 -6.208 1.00 92.31 99 ASP A C 1
ATOM 858 O O . ASP A 1 99 ? -21.631 -3.769 -6.133 1.00 92.31 99 ASP A O 1
ATOM 862 N N . GLY A 1 100 ? -19.408 -3.931 -6.391 1.00 90.19 100 GLY A N 1
ATOM 863 C CA . GLY A 1 100 ? -19.148 -2.499 -6.502 1.00 90.19 100 GLY A CA 1
ATOM 864 C C . GLY A 1 100 ? -19.164 -1.746 -5.171 1.00 90.19 100 GLY A C 1
ATOM 865 O O . GLY A 1 100 ? -19.231 -0.516 -5.148 1.00 90.19 100 GLY A O 1
ATOM 866 N N . LYS A 1 101 ? -19.134 -2.466 -4.045 1.00 93.69 101 LYS A N 1
ATOM 867 C CA . LYS A 1 101 ? -18.959 -1.863 -2.723 1.00 93.69 101 LYS A CA 1
ATOM 868 C C . LYS A 1 101 ? -17.488 -1.578 -2.485 1.00 93.69 101 LYS A C 1
ATOM 870 O O . LYS A 1 101 ? -16.641 -2.421 -2.770 1.00 93.69 101 LYS A O 1
ATOM 875 N N . VAL A 1 102 ? -17.208 -0.415 -1.916 1.00 95.56 102 VAL A N 1
ATOM 876 C CA . VAL A 1 102 ? -15.850 -0.001 -1.577 1.00 95.56 102 VAL A CA 1
ATOM 877 C C . VAL A 1 102 ? -15.602 -0.226 -0.095 1.00 95.56 102 VAL A C 1
ATOM 879 O O . VAL A 1 102 ? -16.454 0.094 0.731 1.00 95.56 102 VAL A O 1
ATOM 882 N N . PHE A 1 103 ? -14.418 -0.719 0.227 1.00 94.38 103 PHE A N 1
ATOM 883 C CA . PHE A 1 103 ? -13.949 -0.967 1.578 1.00 94.38 103 PHE A CA 1
ATOM 884 C C . PHE A 1 103 ? -12.634 -0.239 1.823 1.00 94.38 103 PHE A C 1
ATOM 886 O O . PHE A 1 103 ? -11.878 0.048 0.891 1.00 94.38 103 PHE A O 1
ATOM 893 N N . VAL A 1 104 ? -12.381 0.069 3.089 1.00 94.00 104 VAL A N 1
ATOM 894 C CA . VAL A 1 104 ? -11.107 0.597 3.565 1.00 94.00 104 VAL A CA 1
ATOM 895 C C . VAL A 1 104 ? -10.590 -0.281 4.697 1.00 94.00 104 VAL A C 1
ATOM 897 O O . VAL A 1 104 ? -11.335 -0.586 5.629 1.00 94.00 104 VAL A O 1
ATOM 900 N N . LEU A 1 105 ? -9.325 -0.684 4.608 1.00 91.94 105 LEU A N 1
ATOM 901 C CA . LEU A 1 105 ? -8.620 -1.389 5.671 1.00 91.94 105 LEU A CA 1
ATOM 902 C C . LEU A 1 105 ? -7.926 -0.370 6.576 1.00 91.94 105 LEU A C 1
ATOM 904 O O . LEU A 1 105 ? -7.093 0.413 6.120 1.00 91.94 105 LEU A O 1
ATOM 908 N N . ILE A 1 106 ? -8.259 -0.405 7.862 1.00 92.31 106 ILE A N 1
ATOM 909 C CA . ILE A 1 106 ? -7.624 0.392 8.907 1.00 92.31 106 ILE A CA 1
ATOM 910 C C . ILE A 1 106 ? -6.708 -0.525 9.708 1.00 92.31 106 ILE A C 1
ATOM 912 O O . ILE A 1 106 ? -7.175 -1.448 10.369 1.00 92.31 106 ILE A O 1
ATOM 916 N N . SER A 1 107 ? -5.406 -0.270 9.651 1.00 89.56 107 SER A N 1
ATOM 917 C CA . SER A 1 107 ? -4.386 -1.041 10.366 1.00 89.56 107 SER A CA 1
ATOM 918 C C . SER A 1 107 ? -3.182 -0.168 10.696 1.00 89.56 107 SER A C 1
ATOM 920 O O . SER A 1 107 ? -3.083 0.966 10.228 1.00 89.56 107 SER A O 1
ATOM 922 N N . ILE A 1 108 ? -2.217 -0.707 11.436 1.00 86.50 108 ILE A N 1
ATOM 923 C CA . ILE A 1 108 ? -0.937 -0.040 11.703 1.00 86.50 108 ILE A CA 1
ATOM 924 C C . ILE A 1 108 ? -0.121 0.286 10.438 1.00 86.50 108 ILE A C 1
ATOM 926 O O . ILE A 1 108 ? 0.725 1.175 10.461 1.00 86.50 108 ILE A O 1
ATOM 930 N N . TYR A 1 109 ? -0.387 -0.386 9.317 1.00 84.56 109 TYR A N 1
ATOM 931 C CA . TYR A 1 109 ? 0.204 -0.053 8.018 1.00 84.56 109 TYR A CA 1
ATOM 932 C C . TYR A 1 109 ? -0.519 1.102 7.328 1.00 84.56 109 TYR A C 1
ATOM 934 O O . TYR A 1 109 ? 0.081 1.902 6.610 1.00 84.56 109 TYR A O 1
ATOM 942 N N . HIS A 1 110 ? -1.826 1.202 7.536 1.00 88.88 110 HIS A N 1
ATOM 943 C CA . HIS A 1 110 ? -2.695 2.104 6.792 1.00 88.88 110 HIS A CA 1
ATOM 944 C C . HIS A 1 110 ? -3.577 2.927 7.732 1.00 88.88 110 HIS A C 1
ATOM 946 O O . HIS A 1 110 ? -4.776 3.089 7.515 1.00 88.88 110 HIS A O 1
ATOM 952 N N . TYR A 1 111 ? -2.977 3.468 8.794 1.00 92.19 111 TYR A N 1
ATOM 953 C CA . TYR A 1 111 ? -3.710 4.242 9.788 1.00 92.19 111 TYR A CA 1
ATOM 954 C C . TYR A 1 111 ? -3.995 5.667 9.294 1.00 92.19 111 TYR A C 1
ATOM 956 O O . TYR A 1 111 ? -3.166 6.262 8.596 1.00 92.19 111 TYR A O 1
ATOM 964 N N . PRO A 1 112 ? -5.152 6.244 9.653 1.00 95.31 112 PRO A N 1
ATOM 965 C CA . PRO A 1 112 ? -5.462 7.647 9.392 1.00 95.31 112 PRO A CA 1
ATOM 966 C C . PRO A 1 112 ? -4.691 8.577 10.339 1.00 95.31 112 PRO A C 1
ATOM 968 O O . PRO A 1 112 ? -4.266 8.185 11.420 1.00 95.31 112 PRO A O 1
ATOM 971 N N . ASP A 1 113 ? -4.564 9.852 9.985 1.00 96.62 113 ASP A N 1
ATOM 972 C CA . ASP A 1 113 ? -4.066 10.881 10.903 1.00 96.62 113 ASP A CA 1
ATOM 973 C C . ASP A 1 113 ? -5.048 11.141 12.054 1.00 96.62 113 ASP A C 1
ATOM 975 O O . ASP A 1 113 ? -4.640 11.374 13.194 1.00 96.62 113 ASP A O 1
ATOM 979 N N . GLU A 1 114 ? -6.345 11.123 11.745 1.00 97.12 114 GLU A N 1
ATOM 980 C CA . GLU A 1 114 ? -7.436 11.372 12.687 1.00 97.12 114 GLU A CA 1
ATOM 981 C C . GLU A 1 114 ? -8.603 10.421 12.424 1.00 97.12 114 GLU A C 1
ATOM 983 O O . GLU A 1 114 ? -8.954 10.147 11.271 1.00 97.12 114 GLU A O 1
ATOM 988 N N . ILE A 1 115 ? -9.249 9.998 13.509 1.00 95.75 115 ILE A N 1
ATOM 989 C CA . ILE A 1 115 ? -10.565 9.363 13.478 1.00 95.75 115 ILE A CA 1
ATOM 990 C C . ILE A 1 115 ? -11.538 10.285 14.199 1.00 95.75 115 ILE A C 1
ATOM 992 O O . ILE A 1 115 ? -11.273 10.749 15.313 1.00 95.75 115 ILE A O 1
ATOM 996 N N . LYS A 1 116 ? -12.667 10.559 13.549 1.00 95.12 116 LYS A N 1
ATOM 997 C CA . LYS A 1 116 ? -13.744 11.388 14.085 1.00 95.12 116 LYS A CA 1
ATOM 998 C C . LYS A 1 116 ? -15.043 10.608 14.201 1.00 95.12 116 LYS A C 1
ATOM 1000 O O . LYS A 1 116 ? -15.316 9.717 13.394 1.00 95.12 116 LYS A O 1
ATOM 1005 N N . ASN A 1 117 ? -15.859 10.995 15.174 1.00 92.38 117 ASN A N 1
ATOM 1006 C CA . ASN A 1 117 ? -17.256 10.575 15.233 1.00 92.38 117 ASN A CA 1
ATOM 1007 C C . ASN A 1 117 ? -18.122 11.396 14.252 1.00 92.38 117 ASN A C 1
ATOM 1009 O O . ASN A 1 117 ? -17.647 12.306 13.566 1.00 92.38 117 ASN A O 1
ATOM 1013 N N . LEU A 1 118 ? -19.421 11.092 14.192 1.00 87.44 118 LEU A N 1
ATOM 1014 C CA . LEU A 1 118 ? -20.372 11.797 13.322 1.00 87.44 118 LEU A CA 1
ATOM 1015 C C . LEU A 1 118 ? -20.639 13.260 13.719 1.00 87.44 118 LEU A C 1
ATOM 1017 O O . LEU A 1 118 ? -21.183 14.005 12.907 1.00 87.44 118 LEU A O 1
ATOM 1021 N N . ASN A 1 119 ? -20.239 13.681 14.923 1.00 91.62 119 ASN A N 1
ATOM 1022 C CA . ASN A 1 119 ? -20.300 15.075 15.374 1.00 91.62 119 ASN A CA 1
ATOM 1023 C C . ASN A 1 119 ? -19.031 15.867 15.004 1.00 91.62 119 ASN A C 1
ATOM 1025 O O . ASN A 1 119 ? -18.843 16.978 15.495 1.00 91.62 119 ASN A O 1
ATOM 1029 N N . ASP A 1 120 ? -18.158 15.300 14.161 1.00 92.81 120 ASP A N 1
ATOM 1030 C CA . ASP A 1 120 ? -16.852 15.855 13.783 1.00 92.81 120 ASP A CA 1
ATOM 1031 C C . ASP A 1 120 ? -15.865 16.031 14.956 1.00 92.81 120 ASP A C 1
ATOM 1033 O O . ASP A 1 120 ? -14.837 16.704 14.820 1.00 92.81 120 ASP A O 1
ATOM 1037 N N . GLU A 1 121 ? -16.115 15.378 16.093 1.00 94.62 121 GLU A N 1
ATOM 1038 C CA . GLU A 1 121 ? -15.184 15.354 17.219 1.00 94.62 121 GLU A CA 1
ATOM 1039 C C . GLU A 1 121 ? -14.070 14.345 16.938 1.00 94.62 121 GLU A C 1
ATOM 1041 O O . GLU A 1 121 ? -14.335 13.196 16.578 1.00 94.62 121 GLU A O 1
ATOM 1046 N N . VAL A 1 122 ? -12.817 14.770 17.112 1.00 95.50 122 VAL A N 1
ATOM 1047 C CA . VAL A 1 122 ? -11.647 13.887 17.025 1.00 95.50 122 VAL A CA 1
ATOM 1048 C C . VAL A 1 122 ? -11.630 12.984 18.251 1.00 95.50 122 VAL A C 1
ATOM 1050 O O . VAL A 1 122 ? -11.469 13.463 19.371 1.00 95.50 122 VAL A O 1
ATOM 1053 N N . ILE A 1 123 ? -11.792 11.684 18.020 1.00 94.06 123 ILE A N 1
ATOM 1054 C CA . ILE A 1 123 ? -11.853 10.656 19.068 1.00 94.06 123 ILE A CA 1
ATOM 1055 C C . ILE A 1 123 ? -10.584 9.805 19.133 1.00 94.06 123 ILE A C 1
ATOM 1057 O O . ILE A 1 123 ? -10.387 9.096 20.113 1.00 94.06 123 ILE A O 1
ATOM 1061 N N . TRP A 1 124 ? -9.731 9.897 18.111 1.00 94.81 124 TRP A N 1
ATOM 1062 C CA . TRP A 1 124 ? -8.412 9.276 18.082 1.00 94.81 124 TRP A CA 1
ATOM 1063 C C . TRP A 1 124 ? -7.497 10.018 17.110 1.00 94.81 124 TRP A C 1
ATOM 1065 O O . TRP A 1 124 ? -7.951 10.547 16.087 1.00 94.81 124 TRP A O 1
ATOM 1075 N N . THR A 1 125 ? -6.197 10.034 17.403 1.00 95.50 125 THR A N 1
ATOM 1076 C CA . THR A 1 125 ? -5.181 10.578 16.488 1.00 95.50 125 THR A CA 1
ATOM 1077 C C . THR A 1 125 ? -3.968 9.670 16.379 1.00 95.50 125 THR A C 1
ATOM 1079 O O . THR A 1 125 ? -3.565 9.039 17.356 1.00 95.50 125 THR A O 1
ATOM 1082 N N . SER A 1 126 ? -3.284 9.712 15.233 1.00 93.19 126 SER A N 1
ATOM 1083 C CA . SER A 1 126 ? -2.045 8.954 15.022 1.00 93.19 126 SER A CA 1
ATOM 1084 C C . SER A 1 126 ? -0.940 9.305 16.019 1.00 93.19 126 SER A C 1
ATOM 1086 O O . SER A 1 126 ? 0.002 8.536 16.196 1.00 93.19 126 SER A O 1
ATOM 1088 N N . SER A 1 127 ? -1.038 10.436 16.730 1.00 91.75 127 SER A N 1
ATOM 1089 C CA . SER A 1 127 ? -0.123 10.795 17.819 1.00 91.75 127 SER A CA 1
ATOM 1090 C C . SER A 1 127 ? -0.123 9.786 18.977 1.00 91.75 127 SER A C 1
ATOM 1092 O O . SER A 1 127 ? 0.884 9.691 19.675 1.00 91.75 127 SER A O 1
ATOM 1094 N N . GLU A 1 128 ? -1.184 8.989 19.123 1.00 89.69 128 GLU A N 1
ATOM 1095 C CA . GLU A 1 128 ? -1.320 7.983 20.177 1.00 89.69 128 GLU A CA 1
ATOM 1096 C C . GLU A 1 128 ? -0.432 6.751 19.970 1.00 89.69 128 GLU A C 1
ATOM 1098 O O . GLU A 1 128 ? 0.001 6.159 20.964 1.00 89.69 128 GLU A O 1
ATOM 1103 N N . LEU A 1 129 ? -0.130 6.392 18.716 1.00 87.88 129 LEU A N 1
ATOM 1104 C CA . LEU A 1 129 ? 0.698 5.233 18.354 1.00 87.88 129 LEU A CA 1
ATOM 1105 C C . LEU A 1 129 ? 2.110 5.307 18.964 1.00 87.88 129 LEU A C 1
ATOM 1107 O O . LEU A 1 129 ? 2.674 6.398 19.119 1.00 87.88 129 LEU A O 1
ATOM 1111 N N . ASP A 1 130 ? 2.697 4.147 19.281 1.00 87.50 130 ASP A N 1
ATOM 1112 C CA . ASP A 1 130 ? 4.056 4.070 19.823 1.00 87.50 130 ASP A CA 1
ATOM 1113 C C . ASP A 1 130 ? 5.082 4.571 18.797 1.00 87.50 130 ASP A C 1
ATOM 1115 O O . ASP A 1 130 ? 5.000 4.279 17.604 1.00 87.50 130 ASP A O 1
ATOM 1119 N N . LEU A 1 131 ? 6.075 5.336 19.258 1.00 86.88 131 LEU A N 1
ATOM 1120 C CA . LEU A 1 131 ? 7.087 5.907 18.370 1.00 86.88 131 LEU A CA 1
ATOM 1121 C C . LEU A 1 131 ? 7.870 4.820 17.620 1.00 86.88 131 LEU A C 1
ATOM 1123 O O . LEU A 1 131 ? 8.164 4.998 16.444 1.00 86.88 131 LEU A O 1
ATOM 1127 N N . LYS A 1 132 ? 8.172 3.690 18.271 1.00 86.69 132 LYS A N 1
ATOM 1128 C CA . LYS A 1 132 ? 8.911 2.591 17.637 1.00 86.69 132 LYS A CA 1
ATOM 1129 C C . LYS A 1 132 ? 8.082 1.899 16.563 1.00 86.69 132 LYS A C 1
ATOM 1131 O O . LYS A 1 132 ? 8.639 1.483 15.555 1.00 86.69 132 LYS A O 1
ATOM 1136 N N . GLU A 1 133 ? 6.773 1.779 16.776 1.00 84.38 133 GLU A N 1
ATOM 1137 C CA . GLU A 1 133 ? 5.844 1.226 15.783 1.00 84.38 133 GLU A CA 1
ATOM 1138 C C . GLU A 1 133 ? 5.780 2.139 14.556 1.00 84.38 133 GLU A C 1
ATOM 1140 O O . GLU A 1 133 ? 5.971 1.668 13.438 1.00 84.38 133 GLU A O 1
ATOM 1145 N N . LYS A 1 134 ? 5.638 3.456 14.757 1.00 86.25 134 LYS A N 1
ATOM 1146 C CA . LYS A 1 134 ? 5.692 4.432 13.655 1.00 86.25 134 LYS A CA 1
ATOM 1147 C C . LYS A 1 134 ? 6.996 4.350 12.877 1.00 86.25 134 LYS A C 1
ATOM 1149 O O . LYS A 1 134 ? 6.971 4.237 11.660 1.00 86.25 134 LYS A O 1
ATOM 1154 N N . GLU A 1 135 ? 8.133 4.375 13.573 1.00 90.00 135 GLU A N 1
ATOM 1155 C CA . GLU A 1 135 ? 9.449 4.312 12.934 1.00 90.00 135 GLU A CA 1
ATOM 1156 C C . GLU A 1 135 ? 9.633 3.017 12.132 1.00 90.00 135 GLU A C 1
ATOM 1158 O O . GLU A 1 135 ? 10.198 3.043 11.037 1.00 90.00 135 GLU A O 1
ATOM 1163 N N . LEU A 1 136 ? 9.147 1.885 12.649 1.00 87.06 136 LEU A N 1
ATOM 1164 C CA . LEU A 1 136 ? 9.170 0.605 11.948 1.00 87.06 136 LEU A CA 1
ATOM 1165 C C . LEU A 1 136 ? 8.364 0.673 10.642 1.00 87.06 136 LEU A C 1
ATOM 1167 O O . LEU A 1 136 ? 8.901 0.377 9.571 1.00 87.06 136 LEU A O 1
ATOM 1171 N N . ILE A 1 137 ? 7.110 1.121 10.714 1.00 85.69 137 ILE A N 1
ATOM 1172 C CA . ILE A 1 137 ? 6.221 1.216 9.550 1.00 85.69 137 ILE A CA 1
ATOM 1173 C C . ILE A 1 137 ? 6.729 2.247 8.535 1.00 85.69 137 ILE A C 1
ATOM 1175 O O . ILE A 1 137 ? 6.763 1.968 7.336 1.00 85.69 137 ILE A O 1
ATOM 1179 N N . ASP A 1 138 ? 7.219 3.402 8.985 1.00 88.00 138 ASP A N 1
ATOM 1180 C CA . ASP A 1 138 ? 7.807 4.427 8.118 1.00 88.00 138 ASP A CA 1
ATOM 1181 C C . ASP A 1 138 ? 9.029 3.896 7.358 1.00 88.00 138 ASP A C 1
ATOM 1183 O O . ASP A 1 138 ? 9.191 4.149 6.158 1.00 88.00 138 ASP A O 1
ATOM 1187 N N . ASN A 1 139 ? 9.881 3.114 8.027 1.00 88.69 139 ASN A N 1
ATOM 1188 C CA . ASN A 1 139 ? 11.024 2.467 7.391 1.00 88.69 139 ASN A CA 1
ATOM 1189 C C . ASN A 1 139 ? 10.586 1.439 6.344 1.00 88.69 139 ASN A C 1
ATOM 1191 O O . ASN A 1 139 ? 11.177 1.385 5.260 1.00 88.69 139 ASN A O 1
ATOM 1195 N N . VAL A 1 140 ? 9.543 0.657 6.629 1.00 86.19 140 VAL A N 1
ATOM 1196 C CA . VAL A 1 140 ? 8.958 -0.278 5.661 1.00 86.19 140 VAL A CA 1
ATOM 1197 C C . VAL A 1 140 ? 8.408 0.479 4.450 1.00 86.19 140 VAL A C 1
ATOM 1199 O O . VAL A 1 140 ? 8.848 0.223 3.326 1.00 86.19 140 VAL A O 1
ATOM 1202 N N . HIS A 1 141 ? 7.552 1.485 4.651 1.00 85.19 141 HIS A N 1
ATOM 1203 C CA . HIS A 1 141 ? 7.013 2.333 3.581 1.00 85.19 141 HIS A CA 1
ATOM 1204 C C . HIS A 1 141 ? 8.103 2.976 2.726 1.00 85.19 141 HIS A C 1
ATOM 1206 O O . HIS A 1 141 ? 7.990 3.043 1.498 1.00 85.19 141 HIS A O 1
ATOM 1212 N N . LYS A 1 142 ? 9.186 3.435 3.354 1.00 89.25 142 LYS A N 1
ATOM 1213 C CA . LYS A 1 142 ? 10.337 3.986 2.643 1.00 89.25 142 LYS A CA 1
ATOM 1214 C C . LYS A 1 142 ? 11.008 2.938 1.753 1.00 89.25 142 LYS A C 1
ATOM 1216 O O . LYS A 1 142 ? 11.215 3.212 0.570 1.00 89.25 142 LYS A O 1
ATOM 1221 N N . LYS A 1 143 ? 11.295 1.741 2.279 1.00 90.00 143 LYS A N 1
ATOM 1222 C CA . LYS A 1 143 ? 11.890 0.635 1.505 1.00 90.00 143 LYS A CA 1
ATOM 1223 C C . LYS A 1 143 ? 11.003 0.247 0.316 1.00 90.00 143 LYS A C 1
ATOM 1225 O O . LYS A 1 143 ? 11.511 0.104 -0.792 1.00 90.00 143 LYS A O 1
ATOM 1230 N N . ILE A 1 144 ? 9.683 0.171 0.504 1.00 86.81 144 ILE A N 1
ATOM 1231 C CA . ILE A 1 144 ? 8.712 -0.110 -0.572 1.00 86.81 144 ILE A CA 1
ATOM 1232 C C . ILE A 1 144 ? 8.809 0.940 -1.678 1.00 86.81 144 ILE A C 1
ATOM 1234 O O . ILE A 1 144 ? 8.957 0.599 -2.852 1.00 86.81 144 ILE A O 1
ATOM 1238 N N . LYS A 1 145 ? 8.778 2.230 -1.317 1.00 87.75 145 LYS A N 1
ATOM 1239 C CA . LYS A 1 145 ? 8.899 3.335 -2.281 1.00 87.75 145 LYS A CA 1
ATOM 1240 C C . LYS A 1 145 ? 10.213 3.249 -3.067 1.00 87.75 145 LYS A C 1
ATOM 1242 O O . LYS A 1 145 ? 10.206 3.377 -4.292 1.00 87.75 145 LYS A O 1
ATOM 1247 N N . GLU A 1 146 ? 11.332 2.995 -2.392 1.00 92.25 146 GLU A N 1
ATOM 1248 C CA . GLU A 1 146 ? 12.647 2.830 -3.026 1.00 92.25 146 GLU A CA 1
ATOM 1249 C C . GLU A 1 146 ? 12.684 1.626 -3.980 1.00 92.25 146 GLU A C 1
ATOM 1251 O O . GLU A 1 146 ? 13.167 1.731 -5.113 1.00 92.25 146 GLU A O 1
ATOM 1256 N N . ASN A 1 147 ? 12.115 0.500 -3.559 1.00 92.62 147 ASN A N 1
ATOM 1257 C CA . ASN A 1 147 ? 12.001 -0.716 -4.352 1.00 92.62 147 ASN A CA 1
ATOM 1258 C C . ASN A 1 147 ? 11.153 -0.512 -5.613 1.00 92.62 147 ASN A C 1
ATOM 1260 O O . ASN A 1 147 ? 11.578 -0.896 -6.703 1.00 92.62 147 ASN A O 1
ATOM 1264 N N . ILE A 1 148 ? 10.010 0.174 -5.504 1.00 89.69 148 ILE A N 1
ATOM 1265 C CA . ILE A 1 148 ? 9.167 0.557 -6.646 1.00 89.69 148 ILE A CA 1
ATOM 1266 C C . ILE A 1 148 ? 9.946 1.451 -7.622 1.00 89.69 148 ILE A C 1
ATOM 1268 O O . ILE A 1 148 ? 9.873 1.258 -8.839 1.00 89.69 148 ILE A O 1
ATOM 1272 N N . ILE A 1 149 ? 10.722 2.421 -7.127 1.00 91.44 149 ILE A N 1
ATOM 1273 C CA . ILE A 1 149 ? 11.562 3.284 -7.975 1.00 91.44 149 ILE A CA 1
ATOM 1274 C C . ILE A 1 149 ? 12.606 2.449 -8.730 1.00 91.44 149 ILE A C 1
ATOM 1276 O O . ILE A 1 149 ? 12.788 2.621 -9.939 1.00 91.44 149 ILE A O 1
ATOM 1280 N N . ASN A 1 150 ? 13.284 1.531 -8.044 1.00 92.50 150 ASN A N 1
ATOM 1281 C CA . ASN A 1 150 ? 14.318 0.687 -8.645 1.00 92.50 150 ASN A CA 1
ATOM 1282 C C . ASN A 1 150 ? 13.737 -0.341 -9.627 1.00 92.50 150 ASN A C 1
ATOM 1284 O O . ASN A 1 150 ? 14.280 -0.525 -10.718 1.00 92.50 150 ASN A O 1
ATOM 1288 N N . GLY A 1 151 ? 12.588 -0.931 -9.305 1.00 93.81 151 GLY A N 1
ATOM 1289 C CA . GLY A 1 151 ? 11.824 -1.779 -10.213 1.00 93.81 151 GLY A CA 1
ATOM 1290 C C . GLY A 1 151 ? 11.407 -1.036 -11.484 1.00 93.81 151 GLY A C 1
ATOM 1291 O O . GLY A 1 151 ? 11.596 -1.536 -12.594 1.00 93.81 151 GLY A O 1
ATOM 1292 N N . ASN A 1 152 ? 10.949 0.212 -11.359 1.00 91.88 152 ASN A N 1
ATOM 1293 C CA . ASN A 1 152 ? 10.655 1.056 -12.517 1.00 91.88 152 ASN A CA 1
ATOM 1294 C C . ASN A 1 152 ? 11.895 1.328 -13.377 1.00 91.88 152 ASN A C 1
ATOM 1296 O O . ASN A 1 152 ? 11.807 1.289 -14.605 1.00 91.88 152 ASN A O 1
ATOM 1300 N N . LYS A 1 153 ? 13.062 1.590 -12.770 1.00 94.62 153 LYS A N 1
ATOM 1301 C CA . LYS A 1 153 ? 14.327 1.731 -13.518 1.00 94.62 153 LYS A CA 1
ATOM 1302 C C . LYS A 1 153 ? 14.642 0.463 -14.308 1.00 94.62 153 LYS A C 1
ATOM 1304 O O . LYS A 1 153 ? 14.949 0.563 -15.493 1.00 94.62 153 LYS A O 1
ATOM 1309 N N . TYR A 1 154 ? 14.489 -0.707 -13.689 1.00 95.75 154 TYR A N 1
ATOM 1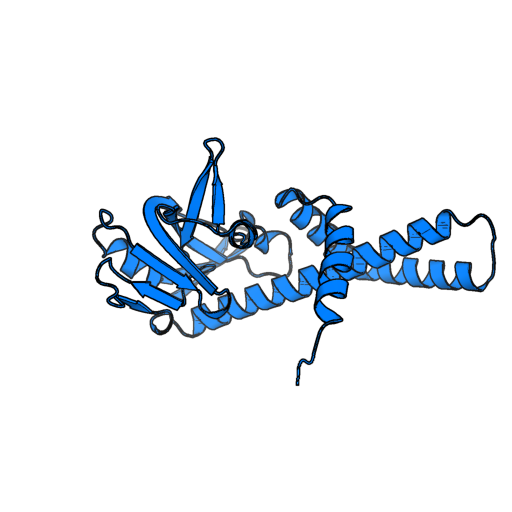310 C CA . TYR A 1 154 ? 14.680 -1.995 -14.353 1.00 95.75 154 TYR A CA 1
ATOM 1311 C C . TYR A 1 154 ? 13.770 -2.161 -15.581 1.00 95.75 154 TYR A C 1
ATOM 1313 O O . TYR A 1 154 ? 14.257 -2.521 -16.654 1.00 95.75 154 TYR A O 1
ATOM 1321 N N . LEU A 1 155 ? 12.476 -1.838 -15.465 1.00 94.50 155 LEU A N 1
ATOM 1322 C CA . LEU A 1 155 ? 11.551 -1.903 -16.603 1.00 94.50 155 LEU A CA 1
ATOM 1323 C C . LEU A 1 155 ? 11.945 -0.946 -17.734 1.00 94.50 155 LEU A C 1
ATOM 1325 O O . LEU A 1 155 ? 11.880 -1.335 -18.900 1.00 94.50 155 LEU A O 1
ATOM 1329 N N . ASN A 1 156 ? 12.420 0.260 -17.408 1.00 94.31 156 ASN A N 1
ATOM 1330 C CA . ASN A 1 156 ? 12.903 1.206 -18.419 1.00 94.31 156 ASN A CA 1
ATOM 1331 C C . ASN A 1 156 ? 14.125 0.657 -19.165 1.00 94.31 156 ASN A C 1
ATOM 1333 O O . ASN A 1 156 ? 14.171 0.734 -20.391 1.00 94.31 156 ASN A O 1
ATOM 1337 N N . TYR A 1 157 ? 15.090 0.066 -18.450 1.00 95.56 157 TYR A N 1
ATOM 1338 C CA . TYR A 1 157 ? 16.253 -0.566 -19.081 1.00 95.56 157 TYR A CA 1
ATOM 1339 C C . TYR A 1 157 ? 15.834 -1.716 -19.997 1.00 95.56 157 TYR A C 1
ATOM 1341 O O . TYR A 1 157 ? 16.354 -1.850 -21.103 1.00 95.56 157 TYR A O 1
ATOM 1349 N N . LEU A 1 158 ? 14.868 -2.527 -19.558 1.00 94.44 158 LEU A N 1
ATOM 1350 C CA . LEU A 1 158 ? 14.360 -3.658 -20.328 1.00 94.44 158 LEU A CA 1
ATOM 1351 C C . LEU A 1 158 ? 13.660 -3.193 -21.609 1.00 94.44 158 LEU A C 1
ATOM 1353 O O . LEU A 1 158 ? 13.826 -3.799 -22.668 1.00 94.44 158 LEU A O 1
ATOM 1357 N N . GLU A 1 159 ? 12.873 -2.125 -21.522 1.00 93.19 159 GLU A N 1
ATOM 1358 C CA . GLU A 1 159 ? 12.193 -1.537 -22.670 1.00 93.19 159 GLU A CA 1
ATOM 1359 C C . GLU A 1 159 ? 13.185 -0.936 -23.670 1.00 93.19 159 GLU A C 1
ATOM 1361 O O . GLU A 1 159 ? 13.087 -1.203 -24.870 1.00 93.19 159 GLU A O 1
ATOM 1366 N N . GLU A 1 160 ? 14.153 -0.158 -23.184 1.00 93.94 160 GLU A N 1
ATOM 1367 C CA . GLU A 1 160 ? 15.196 0.433 -24.018 1.00 93.94 160 GLU A CA 1
ATOM 1368 C C . GLU A 1 160 ? 15.998 -0.654 -24.742 1.00 93.94 160 GLU A C 1
ATOM 1370 O O . GLU A 1 160 ? 16.169 -0.590 -25.961 1.00 93.94 160 GLU A O 1
ATOM 1375 N N . PHE A 1 161 ? 16.395 -1.709 -24.024 1.00 93.88 161 PHE A N 1
ATOM 1376 C CA . PHE A 1 161 ? 17.116 -2.843 -24.597 1.00 93.88 161 PHE A CA 1
ATOM 1377 C C . PHE A 1 161 ? 16.312 -3.507 -25.726 1.00 93.88 161 PHE A C 1
ATOM 1379 O O . PHE A 1 161 ? 16.817 -3.655 -26.840 1.00 93.88 161 PHE A O 1
ATOM 1386 N N . LYS A 1 162 ? 15.022 -3.798 -25.495 1.00 92.25 162 LYS A N 1
ATOM 1387 C CA . LYS A 1 162 ? 14.114 -4.361 -26.514 1.00 92.25 162 LYS A CA 1
ATOM 1388 C C . LYS A 1 162 ? 13.937 -3.445 -27.727 1.00 92.25 162 LYS A C 1
ATOM 1390 O O . LYS A 1 162 ? 13.762 -3.934 -28.843 1.00 92.25 162 LYS A O 1
ATOM 1395 N N . LYS A 1 163 ? 13.933 -2.119 -27.538 1.00 92.31 163 LYS A N 1
ATOM 1396 C CA . LYS A 1 163 ? 13.885 -1.157 -28.652 1.00 92.31 163 LYS A CA 1
ATOM 1397 C C . LYS A 1 163 ? 15.162 -1.241 -29.483 1.00 92.31 163 LYS A C 1
ATOM 1399 O O . LYS A 1 163 ? 15.065 -1.345 -30.703 1.00 92.31 163 LYS A O 1
ATOM 1404 N N . LEU A 1 164 ? 16.330 -1.271 -28.840 1.00 91.25 164 LEU A N 1
ATOM 1405 C CA . LEU A 1 164 ? 17.623 -1.384 -29.521 1.00 91.25 164 LEU A CA 1
ATOM 1406 C C . LEU A 1 164 ? 17.791 -2.717 -30.266 1.00 91.25 164 LEU A C 1
ATOM 1408 O O . LEU A 1 164 ? 18.405 -2.734 -31.331 1.00 91.25 164 LEU A O 1
ATOM 1412 N N . GLU A 1 165 ? 17.232 -3.823 -29.767 1.00 88.31 165 GLU A N 1
ATOM 1413 C CA . GLU A 1 165 ? 17.224 -5.116 -30.478 1.00 88.31 165 GLU A CA 1
ATOM 1414 C C . GLU A 1 165 ? 16.425 -5.083 -31.790 1.00 88.31 165 GLU A C 1
ATOM 1416 O O . GLU A 1 165 ? 16.751 -5.799 -32.734 1.00 88.31 165 GLU A O 1
ATOM 1421 N N . LYS A 1 166 ? 15.394 -4.233 -31.882 1.00 89.44 166 LYS A N 1
ATOM 1422 C CA . LYS A 1 166 ? 14.565 -4.090 -33.092 1.00 89.44 166 LYS A CA 1
ATOM 1423 C C . LYS A 1 166 ? 15.199 -3.198 -34.160 1.00 89.44 166 LYS A C 1
ATOM 1425 O O . LYS A 1 166 ? 14.745 -3.205 -35.307 1.00 89.44 166 LYS A O 1
ATOM 1430 N N . ILE A 1 167 ? 16.216 -2.410 -33.809 1.00 88.88 167 ILE A N 1
ATOM 1431 C CA . ILE A 1 167 ? 16.909 -1.541 -34.762 1.00 88.88 167 ILE A CA 1
ATOM 1432 C C . ILE A 1 167 ? 17.761 -2.416 -35.687 1.00 88.88 167 ILE A C 1
ATOM 1434 O O . ILE A 1 167 ? 18.724 -3.042 -35.261 1.00 88.88 167 ILE A O 1
ATOM 1438 N N . LYS A 1 168 ? 17.420 -2.432 -36.982 1.00 74.06 168 LYS A N 1
ATOM 1439 C CA . LYS A 1 168 ? 18.141 -3.209 -38.011 1.00 74.06 168 LYS A CA 1
ATOM 1440 C C . LYS A 1 168 ? 19.553 -2.683 -38.295 1.00 74.06 168 LYS A C 1
ATOM 1442 O O . LYS A 1 168 ? 20.392 -3.419 -38.806 1.00 74.06 168 LYS A O 1
ATOM 1447 N N . THR A 1 169 ? 19.804 -1.409 -38.004 1.00 76.62 169 THR A N 1
ATOM 1448 C CA . THR A 1 169 ? 21.090 -0.755 -38.251 1.00 76.62 169 THR A CA 1
ATOM 1449 C C . THR A 1 169 ? 22.022 -0.961 -37.066 1.00 76.62 169 THR A C 1
ATOM 1451 O O . THR A 1 169 ? 21.819 -0.381 -35.998 1.00 76.62 169 THR A O 1
ATOM 1454 N N . ASN A 1 170 ? 23.078 -1.745 -37.273 1.00 72.06 170 ASN A N 1
ATOM 1455 C CA . ASN A 1 170 ? 24.117 -1.919 -36.269 1.00 72.06 170 ASN A CA 1
ATOM 1456 C C . ASN A 1 170 ? 25.109 -0.754 -36.339 1.00 72.06 170 ASN A C 1
ATOM 1458 O O . ASN A 1 170 ? 25.816 -0.595 -37.333 1.00 72.06 170 ASN A O 1
ATOM 1462 N N . ASN A 1 171 ? 25.163 0.064 -35.289 1.00 85.44 171 ASN A N 1
ATOM 1463 C CA . ASN A 1 171 ? 26.222 1.050 -35.102 1.00 85.44 171 ASN A CA 1
ATOM 1464 C C . ASN A 1 171 ? 26.889 0.828 -33.735 1.00 85.44 171 ASN A C 1
ATOM 1466 O O . ASN A 1 171 ? 26.285 0.271 -32.818 1.00 85.44 171 ASN A O 1
ATOM 1470 N N . LYS A 1 172 ? 28.155 1.241 -33.617 1.00 87.31 172 LYS A N 1
ATOM 1471 C CA . LYS A 1 172 ? 28.975 1.011 -32.419 1.00 87.31 172 LYS A CA 1
ATOM 1472 C C . LYS A 1 172 ? 28.318 1.558 -31.142 1.00 87.31 172 LYS A C 1
ATOM 1474 O O . LYS A 1 172 ? 28.366 0.899 -30.114 1.00 87.31 172 LYS A O 1
ATOM 1479 N N . ILE A 1 173 ? 27.647 2.706 -31.244 1.00 88.81 173 ILE A N 1
ATOM 1480 C CA . ILE A 1 173 ? 26.944 3.367 -30.134 1.00 88.81 173 ILE A CA 1
ATOM 1481 C C . ILE A 1 173 ? 25.810 2.484 -29.590 1.00 88.81 173 ILE A C 1
ATOM 1483 O O . ILE A 1 173 ? 25.693 2.297 -28.382 1.00 88.81 173 ILE A O 1
ATOM 1487 N N . ASN A 1 174 ? 24.993 1.904 -30.473 1.00 89.12 174 ASN A N 1
ATOM 1488 C CA . ASN A 1 174 ? 23.891 1.025 -30.086 1.00 89.12 174 ASN A CA 1
ATOM 1489 C C . ASN A 1 174 ? 24.408 -0.248 -29.408 1.00 89.12 174 ASN A C 1
ATOM 1491 O O . ASN A 1 174 ? 23.816 -0.701 -28.432 1.00 89.12 174 ASN A O 1
ATOM 1495 N N . GLU A 1 175 ? 25.510 -0.814 -29.901 1.00 89.44 175 GLU A N 1
ATOM 1496 C CA . GLU A 1 175 ? 26.115 -2.010 -29.308 1.00 89.44 175 GLU A CA 1
ATOM 1497 C C . GLU A 1 175 ? 26.723 -1.724 -27.929 1.00 89.44 175 GLU A C 1
ATOM 1499 O O . GLU A 1 175 ? 26.479 -2.478 -26.988 1.00 89.44 175 GLU A O 1
ATOM 1504 N N . GLU A 1 176 ? 27.428 -0.601 -27.768 1.00 93.81 176 GLU A N 1
ATOM 1505 C CA . GLU A 1 176 ? 27.936 -0.153 -26.464 1.00 93.81 176 GLU A CA 1
ATOM 1506 C C . GLU A 1 176 ? 26.790 0.057 -25.464 1.00 93.81 176 GLU A C 1
ATOM 1508 O O . GLU A 1 176 ? 26.850 -0.439 -24.335 1.00 93.81 176 GLU A O 1
ATOM 1513 N N . ARG A 1 177 ? 25.696 0.698 -25.895 1.00 94.56 177 ARG A N 1
ATOM 1514 C CA . ARG A 1 177 ? 24.519 0.910 -25.045 1.00 94.56 177 ARG A CA 1
ATOM 1515 C C . ARG A 1 177 ? 23.816 -0.397 -24.674 1.00 94.56 177 ARG A C 1
ATOM 1517 O O . ARG A 1 177 ? 23.423 -0.564 -23.522 1.00 94.56 177 ARG A O 1
ATOM 1524 N N . LYS A 1 178 ? 23.685 -1.356 -25.598 1.00 93.75 178 LYS A N 1
ATOM 1525 C CA . LYS A 1 178 ? 23.146 -2.696 -25.291 1.00 93.75 178 LYS A CA 1
ATOM 1526 C C . LYS A 1 178 ? 23.995 -3.414 -24.241 1.00 93.75 178 LYS A C 1
ATOM 1528 O O . LYS A 1 178 ? 23.433 -4.009 -23.324 1.00 93.75 178 LYS A O 1
ATOM 1533 N N . MET A 1 179 ? 25.325 -3.349 -24.339 1.00 94.50 179 MET A N 1
ATOM 1534 C CA . MET A 1 179 ? 26.218 -3.956 -23.341 1.00 94.50 179 MET A CA 1
ATOM 1535 C C . MET A 1 179 ? 26.030 -3.325 -21.956 1.00 94.50 179 MET A C 1
ATOM 1537 O O . MET A 1 179 ? 25.925 -4.047 -20.962 1.00 94.50 179 MET A O 1
ATOM 1541 N N . GLU A 1 180 ? 25.926 -1.996 -21.886 1.00 96.94 180 GLU A N 1
ATOM 1542 C CA . GLU A 1 180 ? 25.647 -1.273 -20.641 1.00 96.94 180 GLU A CA 1
ATOM 1543 C C . GLU A 1 180 ? 24.292 -1.678 -20.040 1.00 96.94 180 GLU A C 1
ATOM 1545 O O . GLU A 1 180 ? 24.220 -2.087 -18.880 1.00 96.94 180 GLU A O 1
ATOM 1550 N N . LEU A 1 181 ? 23.223 -1.644 -20.842 1.00 96.81 181 LEU A N 1
ATOM 1551 C CA . LEU A 1 181 ? 21.881 -2.048 -20.421 1.00 96.81 181 LEU A CA 1
ATOM 1552 C C . LEU A 1 181 ? 21.846 -3.507 -19.959 1.00 96.81 181 LEU A C 1
ATOM 1554 O O . LEU A 1 181 ? 21.224 -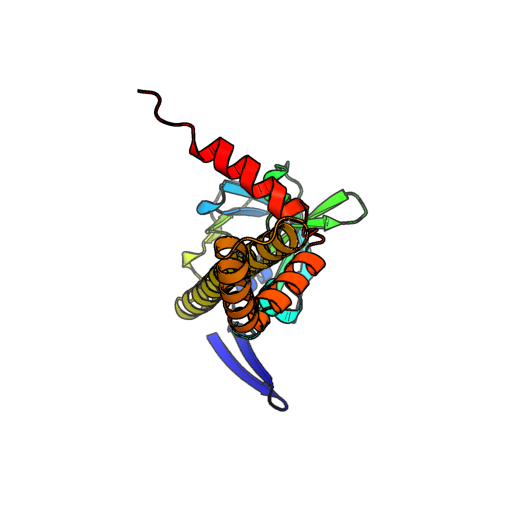3.810 -18.945 1.00 96.81 181 LEU A O 1
ATOM 1558 N N . SER A 1 182 ? 22.554 -4.412 -20.641 1.00 95.94 182 SER A N 1
ATOM 1559 C CA . SER A 1 182 ? 22.668 -5.812 -20.222 1.00 95.94 182 SER A CA 1
ATOM 1560 C C . SER A 1 182 ? 23.320 -5.948 -18.844 1.00 95.94 182 SER A C 1
ATOM 1562 O O . SER A 1 182 ? 22.920 -6.818 -18.066 1.00 95.94 182 SER A O 1
ATOM 1564 N N . LYS A 1 183 ? 24.319 -5.115 -18.527 1.00 97.62 183 LYS A N 1
ATOM 1565 C CA . LYS A 1 183 ? 24.948 -5.090 -17.202 1.00 97.62 183 LYS A CA 1
ATOM 1566 C C . LYS A 1 183 ? 23.968 -4.569 -16.147 1.00 97.62 183 LYS A C 1
ATOM 1568 O O . LYS A 1 183 ? 23.747 -5.256 -15.152 1.00 97.62 183 LYS A O 1
ATOM 1573 N N . LEU A 1 184 ? 23.309 -3.439 -16.411 1.00 97.38 184 LEU A N 1
ATOM 1574 C CA . LEU A 1 184 ? 22.316 -2.844 -15.508 1.00 97.38 184 LEU A CA 1
ATOM 1575 C C . LEU A 1 184 ? 21.137 -3.790 -15.236 1.00 97.38 184 LEU A C 1
ATOM 1577 O O . LEU A 1 184 ? 20.707 -3.932 -14.092 1.00 97.38 184 LEU A O 1
ATOM 1581 N N . LEU A 1 185 ? 20.642 -4.484 -16.264 1.00 96.94 185 LEU A N 1
ATOM 1582 C CA . LEU A 1 185 ? 19.593 -5.497 -16.138 1.00 96.94 185 LEU A CA 1
ATOM 1583 C C . LEU A 1 185 ? 20.039 -6.677 -15.274 1.00 96.94 185 LEU A C 1
ATOM 1585 O O . LEU A 1 185 ? 19.246 -7.189 -14.489 1.00 96.94 185 LEU A O 1
ATOM 1589 N N . LYS A 1 186 ? 21.297 -7.115 -15.396 1.00 96.56 186 LYS A N 1
ATOM 1590 C CA . LYS A 1 186 ? 21.840 -8.198 -14.570 1.00 96.56 186 LYS A CA 1
ATOM 1591 C C . LYS A 1 186 ? 21.974 -7.772 -13.107 1.00 96.56 186 LYS A C 1
ATOM 1593 O O . LYS A 1 186 ? 21.577 -8.532 -12.229 1.00 96.56 186 LYS A O 1
ATOM 1598 N N . GLU A 1 187 ? 22.488 -6.570 -12.859 1.00 96.25 187 GLU A N 1
ATOM 1599 C CA . GLU A 1 187 ? 22.665 -6.001 -11.515 1.00 96.25 187 GLU A CA 1
ATOM 1600 C C . GLU A 1 187 ? 21.325 -5.776 -10.801 1.00 96.25 187 GLU A C 1
ATOM 1602 O O . GLU A 1 187 ? 21.204 -6.056 -9.613 1.00 96.25 187 GLU A O 1
ATOM 1607 N N . ASN A 1 188 ? 20.292 -5.351 -11.533 1.00 94.81 188 ASN A N 1
ATOM 1608 C CA . ASN A 1 188 ? 18.971 -5.040 -10.978 1.00 94.81 188 ASN A CA 1
ATOM 1609 C C . ASN A 1 188 ? 17.952 -6.178 -11.166 1.00 94.81 188 ASN A C 1
ATOM 1611 O O . ASN A 1 188 ? 16.752 -5.971 -10.993 1.00 94.81 188 ASN A O 1
ATOM 1615 N N . LYS A 1 189 ? 18.396 -7.388 -11.531 1.00 94.94 189 LYS A N 1
ATOM 1616 C CA . LYS A 1 189 ? 17.490 -8.490 -11.891 1.00 94.94 189 LYS A CA 1
ATOM 1617 C C . LYS A 1 189 ? 16.556 -8.884 -10.749 1.00 94.94 189 LYS A C 1
ATOM 1619 O O . LYS A 1 189 ? 15.375 -9.093 -11.001 1.00 94.94 189 LYS A O 1
ATOM 1624 N N . LYS A 1 190 ? 17.076 -9.003 -9.521 1.00 95.06 190 LYS A N 1
ATOM 1625 C CA . LYS A 1 190 ? 16.286 -9.431 -8.354 1.00 95.06 190 LYS A CA 1
ATOM 1626 C C . LYS A 1 190 ? 15.126 -8.463 -8.100 1.00 95.06 190 LYS A C 1
ATOM 1628 O O . LYS A 1 190 ? 13.974 -8.855 -8.256 1.00 95.06 190 LYS A O 1
ATOM 1633 N N . ILE A 1 191 ? 15.446 -7.191 -7.860 1.00 94.00 191 ILE A N 1
ATOM 1634 C CA . ILE A 1 191 ? 14.443 -6.149 -7.606 1.00 94.00 191 ILE A CA 1
ATOM 1635 C C . ILE A 1 191 ? 13.473 -5.964 -8.783 1.00 94.00 191 ILE A C 1
ATOM 1637 O O . ILE A 1 191 ? 12.286 -5.723 -8.592 1.00 94.00 191 ILE A O 1
ATOM 1641 N N . GLY A 1 192 ? 13.956 -6.133 -10.018 1.00 94.25 192 GLY A N 1
ATOM 1642 C CA . GLY A 1 192 ? 13.123 -6.088 -11.215 1.00 94.25 192 GLY A CA 1
ATOM 1643 C C . GLY A 1 192 ? 12.072 -7.198 -11.274 1.00 94.25 192 GLY A C 1
ATOM 1644 O O . GLY A 1 192 ? 10.934 -6.947 -11.665 1.00 94.25 192 GLY A O 1
ATOM 1645 N N . LEU A 1 193 ? 12.435 -8.420 -10.875 1.00 92.56 193 LEU A N 1
ATOM 1646 C CA . LEU A 1 193 ? 11.517 -9.561 -10.834 1.00 92.56 193 LEU A CA 1
ATOM 1647 C C . LEU A 1 193 ? 10.510 -9.452 -9.685 1.00 92.56 193 LEU A C 1
ATOM 1649 O O . LEU A 1 193 ? 9.336 -9.746 -9.892 1.00 92.56 193 LEU A O 1
ATOM 1653 N N . GLU A 1 194 ? 10.949 -9.008 -8.508 1.00 92.50 194 GLU A N 1
ATOM 1654 C CA . GLU A 1 194 ? 10.067 -8.706 -7.370 1.00 92.50 194 GLU A CA 1
ATOM 1655 C C . GLU A 1 194 ? 9.033 -7.640 -7.757 1.00 92.50 194 GLU A C 1
ATOM 1657 O O . GLU A 1 194 ? 7.831 -7.845 -7.594 1.00 92.50 194 GLU A O 1
ATOM 1662 N N . TYR A 1 195 ? 9.473 -6.560 -8.410 1.00 91.94 195 TYR A N 1
ATOM 1663 C CA . TYR A 1 195 ? 8.574 -5.506 -8.876 1.00 91.94 195 TYR A CA 1
ATOM 1664 C C . TYR A 1 195 ? 7.569 -5.976 -9.940 1.00 91.94 195 TYR A C 1
ATOM 1666 O O . TYR A 1 195 ? 6.427 -5.524 -9.964 1.00 91.94 195 TYR A O 1
ATOM 1674 N N . LEU A 1 196 ? 7.954 -6.906 -10.818 1.00 90.62 196 LEU A N 1
ATOM 1675 C CA . LEU A 1 196 ? 7.019 -7.500 -11.780 1.00 90.62 196 LEU A CA 1
ATOM 1676 C C . LEU A 1 196 ? 5.926 -8.331 -11.092 1.00 90.62 196 LEU A C 1
ATOM 1678 O O . LEU A 1 196 ? 4.775 -8.275 -11.522 1.00 90.62 196 LEU A O 1
ATOM 1682 N N . LYS A 1 197 ? 6.264 -9.075 -10.028 1.00 88.38 197 LYS A N 1
ATOM 1683 C CA . LYS A 1 197 ? 5.270 -9.798 -9.216 1.00 88.38 197 LYS A CA 1
ATOM 1684 C C . LYS A 1 197 ? 4.321 -8.823 -8.517 1.00 88.38 197 LYS A C 1
ATOM 1686 O O . LYS A 1 197 ? 3.113 -9.016 -8.603 1.00 88.38 197 LYS A O 1
ATOM 1691 N N . TYR A 1 198 ? 4.869 -7.754 -7.934 1.00 85.94 198 TYR A N 1
ATOM 1692 C CA . TYR A 1 198 ? 4.109 -6.656 -7.331 1.00 85.94 198 TYR A CA 1
ATOM 1693 C C . TYR A 1 198 ? 3.090 -6.052 -8.310 1.00 85.94 198 TYR A C 1
ATOM 1695 O O . TYR A 1 198 ? 1.905 -5.964 -8.002 1.00 85.94 198 TYR A O 1
ATOM 1703 N N . LEU A 1 199 ? 3.515 -5.690 -9.527 1.00 84.50 199 LEU A N 1
ATOM 1704 C CA . LEU A 1 199 ? 2.608 -5.135 -10.538 1.00 84.50 199 LEU A CA 1
ATOM 1705 C C . LEU A 1 199 ? 1.506 -6.122 -10.933 1.00 84.50 199 LEU A C 1
ATOM 1707 O O . LEU A 1 199 ? 0.348 -5.732 -11.049 1.00 84.50 199 LEU A O 1
ATOM 1711 N N . ASN A 1 200 ? 1.860 -7.397 -11.109 1.00 83.56 200 ASN A N 1
ATOM 1712 C CA . ASN A 1 200 ? 0.900 -8.440 -11.453 1.00 83.56 200 ASN A CA 1
ATOM 1713 C C . ASN A 1 200 ? -0.141 -8.660 -10.346 1.00 83.56 200 ASN A C 1
ATOM 1715 O O . ASN A 1 200 ? -1.313 -8.849 -10.654 1.00 83.56 200 ASN A O 1
ATOM 1719 N N . PHE A 1 201 ? 0.272 -8.609 -9.077 1.00 80.31 201 PHE A N 1
ATOM 1720 C CA . PHE A 1 201 ? -0.643 -8.684 -7.937 1.00 80.31 201 PHE A CA 1
ATOM 1721 C C . PHE A 1 201 ? -1.642 -7.526 -7.931 1.00 80.31 201 PHE A C 1
ATOM 1723 O O . PHE A 1 201 ? -2.835 -7.743 -7.756 1.00 80.31 201 PHE A O 1
ATOM 1730 N N . LEU A 1 202 ? -1.175 -6.312 -8.234 1.00 76.81 202 LEU A N 1
ATOM 1731 C CA . LEU A 1 202 ? -2.034 -5.135 -8.375 1.00 76.81 202 LEU A CA 1
ATOM 1732 C C . LEU A 1 202 ? -2.895 -5.135 -9.651 1.00 76.81 202 LEU A C 1
ATOM 1734 O O . LEU A 1 202 ? -3.625 -4.177 -9.894 1.00 76.81 202 LEU A O 1
ATOM 1738 N N . GLY A 1 203 ? -2.782 -6.155 -10.507 1.00 75.31 203 GLY A N 1
ATOM 1739 C CA . GLY A 1 203 ? -3.464 -6.193 -11.800 1.00 75.31 203 GLY A CA 1
ATOM 1740 C C . GLY A 1 203 ? -2.979 -5.124 -12.787 1.00 75.31 203 GLY A C 1
ATOM 1741 O O . GLY A 1 203 ? -3.659 -4.852 -13.772 1.00 75.31 203 GLY A O 1
ATOM 1742 N N . ILE A 1 204 ? -1.813 -4.517 -12.543 1.00 78.50 204 ILE A N 1
ATOM 1743 C CA . ILE A 1 204 ? -1.240 -3.472 -13.392 1.00 78.50 204 ILE A CA 1
ATOM 1744 C C . ILE A 1 204 ? -0.397 -4.129 -14.479 1.00 78.50 204 ILE A C 1
ATOM 1746 O O . ILE A 1 204 ? 0.608 -4.795 -14.215 1.00 78.50 204 ILE A O 1
ATOM 1750 N N . SER A 1 205 ? -0.760 -3.890 -15.734 1.00 73.31 205 SER A N 1
ATOM 1751 C CA . SER A 1 205 ? 0.060 -4.325 -16.856 1.00 73.31 205 SER A CA 1
ATOM 1752 C C . SER A 1 205 ? 1.334 -3.480 -16.970 1.00 73.31 205 SER A C 1
ATOM 1754 O O . SER A 1 205 ? 1.350 -2.268 -16.744 1.00 73.31 205 SER A O 1
ATOM 1756 N N . VAL A 1 206 ? 2.429 -4.100 -17.418 1.00 66.88 206 VAL A N 1
ATOM 1757 C CA . VAL A 1 206 ? 3.699 -3.397 -17.697 1.00 66.88 206 VAL A CA 1
ATOM 1758 C C . VAL A 1 206 ? 3.532 -2.312 -18.777 1.00 66.88 206 VAL A C 1
ATOM 1760 O O . VAL A 1 206 ? 4.319 -1.376 -18.838 1.00 66.88 206 VAL A O 1
ATOM 1763 N N . SER A 1 207 ? 2.494 -2.398 -19.612 1.00 60.50 207 SER A N 1
ATOM 1764 C CA . SER A 1 207 ? 2.115 -1.346 -20.563 1.00 60.50 207 SER A CA 1
ATOM 1765 C C . SER A 1 207 ? 1.466 -0.118 -19.913 1.00 60.50 207 SER A C 1
ATOM 1767 O O . SER A 1 207 ? 1.587 0.990 -20.429 1.00 60.50 207 SER A O 1
ATOM 1769 N N . GLU A 1 208 ? 0.782 -0.267 -18.778 1.00 52.12 208 GLU A N 1
ATOM 1770 C CA . GLU A 1 208 ? 0.097 0.843 -18.096 1.00 52.12 208 GLU A CA 1
ATOM 1771 C C . GLU A 1 208 ? 1.049 1.707 -17.266 1.00 52.12 208 GLU A C 1
ATOM 1773 O O . GLU A 1 208 ? 0.865 2.925 -17.186 1.00 52.12 208 GLU A O 1
ATOM 1778 N N . THR A 1 209 ? 2.119 1.118 -16.721 1.00 52.75 209 THR A N 1
ATOM 1779 C CA . THR A 1 209 ? 3.194 1.873 -16.051 1.00 52.75 209 THR A CA 1
ATOM 1780 C C . THR A 1 209 ? 3.903 2.839 -17.010 1.00 52.75 209 THR A C 1
ATOM 1782 O O . THR A 1 209 ? 4.404 3.883 -16.585 1.00 52.75 209 THR A O 1
ATOM 1785 N N . GLN A 1 210 ? 3.870 2.554 -18.316 1.00 52.47 210 GLN A N 1
ATOM 1786 C CA . GLN A 1 210 ? 4.446 3.385 -19.377 1.00 52.47 210 GLN A CA 1
ATOM 1787 C C . GLN A 1 210 ? 3.582 4.625 -19.684 1.00 52.47 210 GLN A C 1
ATOM 1789 O O . GLN A 1 210 ? 4.118 5.724 -19.818 1.00 52.47 210 GLN A O 1
ATOM 1794 N N . ASN A 1 211 ? 2.248 4.496 -19.676 1.00 44.19 211 ASN A N 1
ATOM 1795 C CA . ASN A 1 211 ? 1.316 5.618 -19.890 1.00 44.19 211 ASN A CA 1
ATOM 1796 C C . ASN A 1 211 ? 1.266 6.600 -18.703 1.00 44.19 211 ASN A C 1
ATOM 1798 O O . ASN A 1 211 ? 0.944 7.781 -18.864 1.00 44.19 211 ASN A O 1
ATOM 1802 N N . HIS A 1 212 ? 1.587 6.135 -17.492 1.00 42.91 212 HIS A N 1
ATOM 1803 C CA . HIS A 1 212 ? 1.598 6.983 -16.298 1.00 42.91 212 HIS A CA 1
ATOM 1804 C C . HIS A 1 212 ? 2.745 8.016 -16.307 1.00 42.91 212 HIS A C 1
ATOM 1806 O O . HIS A 1 212 ? 2.582 9.108 -15.758 1.00 42.91 212 HIS A O 1
ATOM 1812 N N . LYS A 1 213 ? 3.862 7.726 -16.994 1.00 45.69 213 LYS A N 1
ATOM 1813 C CA . LYS A 1 213 ? 4.956 8.688 -17.225 1.00 45.69 213 LYS A CA 1
ATOM 1814 C C . LYS A 1 213 ? 4.569 9.823 -18.170 1.00 45.69 213 LYS A C 1
ATOM 1816 O O . LYS A 1 213 ? 4.951 10.959 -17.910 1.00 45.69 213 LYS A O 1
ATOM 1821 N N . GLU A 1 214 ? 3.787 9.552 -19.216 1.00 38.41 214 GLU A N 1
ATOM 1822 C CA . GLU A 1 214 ? 3.297 10.616 -20.104 1.00 38.41 214 GLU A CA 1
ATOM 1823 C C . GLU A 1 214 ? 2.346 11.558 -19.358 1.00 38.41 214 GLU A C 1
ATOM 1825 O O . GLU A 1 214 ? 2.488 12.773 -19.452 1.00 38.41 214 GLU A O 1
ATOM 1830 N N . LYS A 1 215 ? 1.448 11.028 -18.515 1.00 35.28 215 LYS A N 1
ATOM 1831 C CA . LYS A 1 215 ? 0.547 11.865 -17.702 1.00 35.28 215 LYS A CA 1
ATOM 1832 C C . LYS A 1 215 ? 1.275 12.691 -16.635 1.00 35.28 215 LYS A C 1
ATOM 1834 O O . LYS A 1 215 ? 0.935 13.856 -16.461 1.00 35.28 215 LYS A O 1
ATOM 1839 N N . ASN A 1 216 ? 2.279 12.134 -15.953 1.00 36.09 216 ASN A N 1
ATOM 1840 C CA . ASN A 1 216 ? 3.018 12.867 -14.917 1.00 36.09 216 ASN A CA 1
ATOM 1841 C C . ASN A 1 216 ? 4.009 13.896 -15.497 1.00 36.09 216 ASN A C 1
ATOM 1843 O O . ASN A 1 216 ? 4.203 14.942 -14.885 1.00 36.09 216 ASN A O 1
ATOM 1847 N N . ASN A 1 217 ? 4.574 13.667 -16.689 1.00 34.44 217 ASN A N 1
ATOM 1848 C CA . ASN A 1 217 ? 5.364 14.695 -17.381 1.00 34.44 217 ASN A CA 1
ATOM 1849 C C . ASN A 1 217 ? 4.490 15.858 -17.882 1.00 34.44 217 ASN A C 1
ATOM 1851 O O . ASN A 1 217 ? 4.920 17.001 -17.823 1.00 34.44 217 ASN A O 1
ATOM 1855 N N . ILE A 1 218 ? 3.240 15.600 -18.289 1.00 35.72 218 ILE A N 1
ATOM 1856 C CA . ILE A 1 218 ? 2.295 16.665 -18.683 1.00 35.72 218 ILE A CA 1
ATOM 1857 C C . ILE A 1 218 ? 1.843 17.513 -17.476 1.00 35.72 218 ILE A C 1
ATOM 1859 O O . ILE A 1 218 ? 1.529 18.691 -17.644 1.00 35.72 218 ILE A O 1
ATOM 1863 N N . LEU A 1 219 ? 1.815 16.947 -16.262 1.00 34.75 219 LEU A N 1
ATOM 1864 C CA . LEU A 1 219 ? 1.491 17.689 -15.034 1.00 34.75 219 LEU A CA 1
ATOM 1865 C C . LEU A 1 219 ? 2.672 18.497 -14.467 1.00 34.75 219 LEU A C 1
ATOM 1867 O O . LEU A 1 219 ? 2.425 19.500 -13.808 1.00 34.75 219 LEU A O 1
ATOM 1871 N N . ASN A 1 220 ? 3.922 18.117 -14.751 1.00 32.91 220 ASN A N 1
ATOM 1872 C CA . ASN A 1 220 ? 5.113 18.832 -14.269 1.00 32.91 220 ASN A CA 1
ATOM 1873 C C . ASN A 1 220 ? 5.577 19.990 -15.178 1.00 32.91 220 ASN A C 1
ATOM 1875 O O . ASN A 1 220 ? 6.434 20.762 -14.762 1.00 32.91 220 ASN A O 1
ATOM 1879 N N . ASP A 1 221 ? 4.991 20.156 -16.371 1.00 33.03 221 ASP A N 1
ATOM 1880 C CA . ASP A 1 221 ? 5.278 21.270 -17.298 1.00 33.03 221 ASP A CA 1
ATOM 1881 C C . ASP A 1 221 ? 4.290 22.451 -17.172 1.00 33.03 221 ASP A C 1
ATOM 1883 O O . ASP A 1 221 ? 4.224 23.328 -18.038 1.00 33.03 221 ASP A O 1
ATOM 1887 N N . LYS A 1 222 ? 3.509 22.515 -16.088 1.00 38.03 222 LYS A N 1
ATOM 1888 C CA . LYS A 1 222 ? 2.698 23.695 -15.768 1.00 38.03 222 LYS A CA 1
ATOM 1889 C C . LYS A 1 222 ? 2.980 24.182 -14.357 1.00 38.03 222 LYS A C 1
ATOM 1891 O O . LYS A 1 222 ? 2.371 23.685 -13.425 1.00 38.03 222 LYS A O 1
ATOM 1896 N N . GLU A 1 223 ? 3.846 25.188 -14.248 1.00 35.44 223 GLU A N 1
ATOM 1897 C CA . GLU A 1 223 ? 3.654 26.406 -13.438 1.00 35.44 223 GLU A CA 1
ATOM 1898 C C . GLU A 1 223 ? 4.833 27.383 -13.677 1.00 35.44 223 GLU A C 1
ATOM 1900 O O . GLU A 1 223 ? 5.899 26.925 -14.090 1.00 35.44 223 GLU A O 1
ATOM 1905 N N . PRO A 1 224 ? 4.680 28.718 -13.504 1.00 37.38 224 PRO A N 1
ATOM 1906 C CA . PRO A 1 224 ? 3.782 29.379 -12.557 1.00 37.38 224 PRO A CA 1
ATOM 1907 C C . PRO A 1 224 ? 2.800 30.380 -13.188 1.00 37.38 224 PRO A C 1
ATOM 1909 O O . PRO A 1 224 ? 3.120 31.105 -14.131 1.00 37.38 224 PRO A O 1
ATOM 1912 N N . ILE A 1 225 ? 1.600 30.461 -12.613 1.00 40.38 225 ILE A N 1
ATOM 1913 C CA . ILE A 1 225 ? 0.7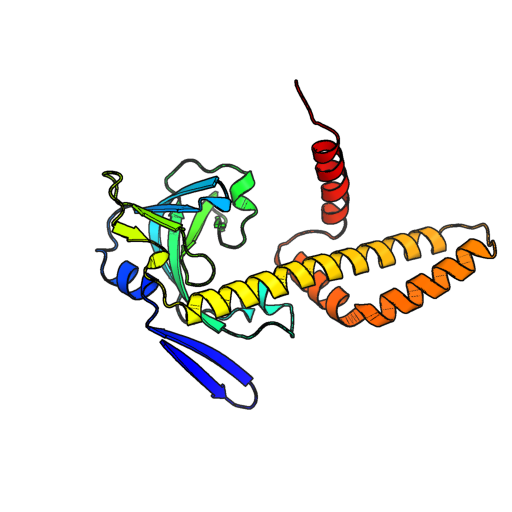44 31.641 -12.757 1.00 40.38 225 ILE A CA 1
ATOM 1914 C C . ILE A 1 225 ? 1.233 32.655 -11.715 1.00 40.38 225 ILE A C 1
ATOM 1916 O O . ILE A 1 225 ? 1.262 32.346 -10.524 1.00 40.38 225 ILE A O 1
ATOM 1920 N N . HIS A 1 226 ? 1.676 33.816 -12.200 1.00 39.75 226 HIS A N 1
ATOM 1921 C CA . HIS A 1 226 ? 1.967 35.013 -11.409 1.00 39.75 226 HIS A CA 1
ATOM 1922 C C . HIS A 1 226 ? 0.703 35.628 -10.807 1.00 39.75 226 HIS A C 1
ATOM 1924 O O . HIS A 1 226 ? -0.347 35.591 -11.490 1.00 39.75 226 HIS A O 1
#

Radius of gyration: 21.46 Å; chains: 1; bounding box: 51×58×61 Å

pLDDT: mean 82.68, std 15.93, range [32.91, 97.62]

Foldseek 3Di:
DWDWDDDPRAIAIEDPDWPVVVLCVPPPLQFWKWFAAPVVRDIFTFRWDDKAAQDWCCVFLLVLDPPAGIYTWIKTKTFTPDDDDPVCCVDRQWHADPVRIIIGIDILLDHGQFMAGPVRDTPDGPVPGDPVSVVSSVVSVVVSVVLLVLLVVLLVLVVLLVVLVPDPDDDPVSVVSNVVSVVSNVVSVSSNVSNVVSCVVVVHDSVNSVVVVVVVVVVVPDDDDD

Sequence (226 aa):
MLELMEYKEEKWIEIVKDKLIEFLNSTKIDENLKFIWKEKNIEIIGKYFDQSESNYSTEFPEGFFENIEEIGFDGYEYEVVSKIKNIWLKESFIWENRDGKVFVLISIYHYPDEIKNLNDEVIWTSSELDLKEKELIDNVHKKIKENIINGNKYLNYLEEFKKLEKIKTNNKINEERKMELSKLLKENKKIGLEYLKYLNFLGISVSETQNHKEKNNILNDKEPIH

Organism: NCBI:txid109328

Secondary structure (DSSP, 8-state):
-EEEEEETTEEEEEES--HHHHHHHHS-TTS-EEEEETTTTEEEEEEEEEEEEEEEGGGSGGGGSTTSPEEEEEEEEEEE-SPPPTTGGGSTTEEE-TTS-EEEEEESSS--SEEE-TTS-EEEEGGGS-HHHHHHHHHHHHHHHHHHHHHHHHHHHHHHHHHHHH-----HHHHHHHHHHHHHHHHTHHHHHHHHHHHHHTT--TTHHHHHHHHHHHHHT-----